Protein AF-0000000072981951 (afdb_homodimer)

Structure (mmCIF, N/CA/C/O backbone):
data_AF-0000000072981951-model_v1
#
loop_
_entity.id
_entity.type
_entity.pdbx_description
1 polymer 'DNA N-6-adenine-methyltransferase of bacteriophage'
#
loop_
_atom_site.group_PDB
_atom_site.id
_atom_site.type_symbol
_atom_site.label_atom_id
_atom_site.label_alt_id
_atom_site.label_comp_id
_atom_site.label_asym_id
_atom_site.label_entity_id
_atom_site.label_seq_id
_atom_site.pdbx_PDB_ins_code
_atom_site.Cartn_x
_atom_site.Cartn_y
_atom_site.Cartn_z
_atom_site.occupancy
_atom_site.B_iso_or_equiv
_atom_site.auth_seq_id
_atom_site.auth_comp_id
_atom_site.auth_asym_id
_atom_site.auth_atom_id
_atom_site.pdbx_PDB_model_num
ATOM 1 N N . MET A 1 1 ? -40.375 -5.281 -0.459 1 23.78 1 MET A N 1
ATOM 2 C CA . MET A 1 1 ? -39.375 -5.594 -1.494 1 23.78 1 MET A CA 1
ATOM 3 C C . MET A 1 1 ? -37.969 -5.613 -0.917 1 23.78 1 MET A C 1
ATOM 5 O O . MET A 1 1 ? -37.5 -4.609 -0.378 1 23.78 1 MET A O 1
ATOM 9 N N . ASN A 1 2 ? -37.469 -6.75 -0.228 1 27.92 2 ASN A N 1
ATOM 10 C CA . ASN A 1 2 ? -36.312 -7.102 0.589 1 27.92 2 ASN A CA 1
ATOM 11 C C . ASN A 1 2 ? -35 -6.953 -0.192 1 27.92 2 ASN A C 1
ATOM 13 O O . ASN A 1 2 ? -34.688 -7.789 -1.04 1 27.92 2 ASN A O 1
ATOM 17 N N . THR A 1 3 ? -34.719 -5.742 -0.781 1 28.02 3 THR A N 1
ATOM 18 C CA . THR A 1 3 ? -33.562 -5.438 -1.589 1 28.02 3 THR A CA 1
ATOM 19 C C . THR A 1 3 ? -32.281 -5.77 -0.829 1 28.02 3 THR A C 1
ATOM 21 O O . THR A 1 3 ? -31.719 -4.918 -0.126 1 28.02 3 THR A O 1
ATOM 24 N N . ALA A 1 4 ? -32.281 -6.812 -0.048 1 29.25 4 ALA A N 1
ATOM 25 C CA . ALA A 1 4 ? -31 -7.328 0.384 1 29.25 4 ALA A CA 1
ATOM 26 C C . ALA A 1 4 ? -30 -7.355 -0.774 1 29.25 4 ALA A C 1
ATOM 28 O O . ALA A 1 4 ? -30.141 -8.156 -1.7 1 29.25 4 ALA A O 1
ATOM 29 N N . VAL A 1 5 ? -29.562 -6.277 -1.278 1 34.84 5 VAL A N 1
ATOM 30 C CA . VAL A 1 5 ? -28.391 -6.242 -2.154 1 34.84 5 VAL A CA 1
ATOM 31 C C . VAL A 1 5 ? -27.375 -7.285 -1.699 1 34.84 5 VAL A C 1
ATOM 33 O O . VAL A 1 5 ? -26.828 -7.188 -0.6 1 34.84 5 VAL A O 1
ATOM 36 N N . MET A 1 6 ? -27.641 -8.57 -1.828 1 33.69 6 MET A N 1
ATOM 37 C CA . MET A 1 6 ? -26.688 -9.664 -1.699 1 33.69 6 MET A CA 1
ATOM 38 C C . MET A 1 6 ? -25.297 -9.25 -2.172 1 33.69 6 MET A C 1
ATOM 40 O O . MET A 1 6 ? -25.141 -8.773 -3.297 1 33.69 6 MET A O 1
ATOM 44 N N . PHE A 1 7 ? -24.547 -8.547 -1.434 1 40.91 7 PHE A N 1
ATOM 45 C CA . PHE A 1 7 ? -23.109 -8.508 -1.731 1 40.91 7 PHE A CA 1
ATOM 46 C C . PHE A 1 7 ? -22.672 -9.805 -2.4 1 40.91 7 PHE A C 1
ATOM 48 O O . PHE A 1 7 ? -22.656 -10.867 -1.773 1 40.91 7 PHE A O 1
ATOM 55 N N . SER A 1 8 ? -23.25 -10.188 -3.449 1 37.5 8 SER A N 1
ATOM 56 C CA . SER A 1 8 ? -22.844 -11.375 -4.203 1 37.5 8 SER A CA 1
ATOM 57 C C . SER A 1 8 ? -21.359 -11.664 -4.023 1 37.5 8 SER A C 1
ATOM 59 O O . SER A 1 8 ? -20.531 -10.742 -4.059 1 37.5 8 SER A O 1
ATOM 61 N N . SER A 1 9 ? -20.969 -12.461 -3.055 1 45.41 9 SER A N 1
ATOM 62 C CA . SER A 1 9 ? -19.625 -13.016 -2.842 1 45.41 9 SER A CA 1
ATOM 63 C C . SER A 1 9 ? -18.875 -13.172 -4.16 1 45.41 9 SER A C 1
ATOM 65 O O . SER A 1 9 ? -19.156 -14.086 -4.934 1 45.41 9 SER A O 1
ATOM 67 N N . GLY A 1 10 ? -18.797 -12.141 -4.914 1 51.34 10 GLY A N 1
ATOM 68 C CA . GLY A 1 10 ? -18.062 -12.18 -6.176 1 51.34 10 GLY A CA 1
ATOM 69 C C . GLY A 1 10 ? -16.859 -13.102 -6.145 1 51.34 10 GLY A C 1
ATOM 70 O O . GLY A 1 10 ? -16.469 -13.586 -5.078 1 51.34 10 GLY A O 1
ATOM 71 N N . THR A 1 11 ? -16.594 -13.648 -7.391 1 61.28 11 THR A N 1
ATOM 72 C CA . THR A 1 11 ? -15.523 -14.625 -7.605 1 61.28 11 THR A CA 1
ATOM 73 C C . THR A 1 11 ? -14.211 -14.125 -7.02 1 61.28 11 THR A C 1
ATOM 75 O O . THR A 1 11 ? -13.953 -12.922 -6.977 1 61.28 11 THR A O 1
ATOM 78 N N . ASP A 1 12 ? -13.609 -15.008 -6.098 1 76.31 12 ASP A N 1
ATOM 79 C CA . ASP A 1 12 ? -12.242 -14.773 -5.648 1 76.31 12 ASP A CA 1
ATOM 80 C C . ASP A 1 12 ? -11.25 -14.93 -6.797 1 76.31 12 ASP A C 1
ATOM 82 O O . ASP A 1 12 ? -10.039 -14.797 -6.602 1 76.31 12 ASP A O 1
ATOM 86 N N . LEU A 1 13 ? -11.906 -15.18 -7.934 1 80.56 13 LEU A N 1
ATOM 87 C CA . LEU A 1 13 ? -11.039 -15.375 -9.086 1 80.56 13 LEU A CA 1
ATOM 88 C C . LEU A 1 13 ? -11.047 -14.141 -9.984 1 80.56 13 LEU A C 1
ATOM 90 O O . LEU A 1 13 ? -12.109 -13.68 -10.406 1 80.56 13 LEU A O 1
ATOM 94 N N . TRP A 1 14 ? -9.891 -13.594 -10.125 1 87.06 14 TRP A N 1
ATOM 95 C CA . TRP A 1 14 ? -9.664 -12.422 -10.969 1 87.06 14 TRP A CA 1
ATOM 96 C C . TRP A 1 14 ? -8.68 -12.734 -12.086 1 87.06 14 TRP A C 1
ATOM 98 O O . TRP A 1 14 ? -7.492 -12.969 -11.828 1 87.06 14 TRP A O 1
ATOM 108 N N . ALA A 1 15 ? -9.188 -12.805 -13.336 1 89.62 15 ALA A N 1
ATOM 109 C CA . ALA A 1 15 ? -8.305 -13.117 -14.453 1 89.62 15 ALA A CA 1
ATOM 110 C C . ALA A 1 15 ? -7.395 -11.938 -14.781 1 89.62 15 ALA A C 1
ATOM 112 O O . ALA A 1 15 ? -7.871 -10.812 -14.953 1 89.62 15 ALA A O 1
ATOM 113 N N . THR A 1 16 ? -6.133 -12.227 -14.891 1 92.81 16 THR A N 1
ATOM 114 C CA . THR A 1 16 ? -5.168 -11.18 -15.211 1 92.81 16 THR A CA 1
ATOM 115 C C . THR A 1 16 ? -5.43 -10.609 -16.609 1 92.81 16 THR A C 1
ATOM 117 O O . THR A 1 16 ? -5.594 -11.367 -17.562 1 92.81 16 THR A O 1
ATOM 120 N N . PRO A 1 17 ? -5.473 -9.281 -16.688 1 92.81 17 PRO A N 1
ATOM 121 C CA . PRO A 1 17 ? -5.508 -8.75 -18.047 1 92.81 17 PRO A CA 1
ATOM 122 C C . PRO A 1 17 ? -4.316 -9.203 -18.891 1 92.81 17 PRO A C 1
ATOM 124 O O . PRO A 1 17 ? -3.178 -9.188 -18.406 1 92.81 17 PRO A O 1
ATOM 127 N N . GLN A 1 18 ? -4.613 -9.523 -20.172 1 93.12 18 GLN A N 1
ATOM 128 C CA . GLN A 1 18 ? -3.578 -10.125 -21.016 1 93.12 18 GLN A CA 1
ATOM 129 C C . GLN A 1 18 ? -2.426 -9.148 -21.25 1 93.12 18 GLN A C 1
ATOM 131 O O . GLN A 1 18 ? -1.259 -9.539 -21.219 1 93.12 18 GLN A O 1
ATOM 136 N N . ASP A 1 19 ? -2.748 -7.941 -21.547 1 94.62 19 ASP A N 1
ATOM 137 C CA . ASP A 1 19 ? -1.705 -6.949 -21.781 1 94.62 19 ASP A CA 1
ATOM 138 C C . ASP A 1 19 ? -0.817 -6.77 -20.562 1 94.62 19 ASP A C 1
ATOM 140 O O . ASP A 1 19 ? 0.396 -6.59 -20.688 1 94.62 19 ASP 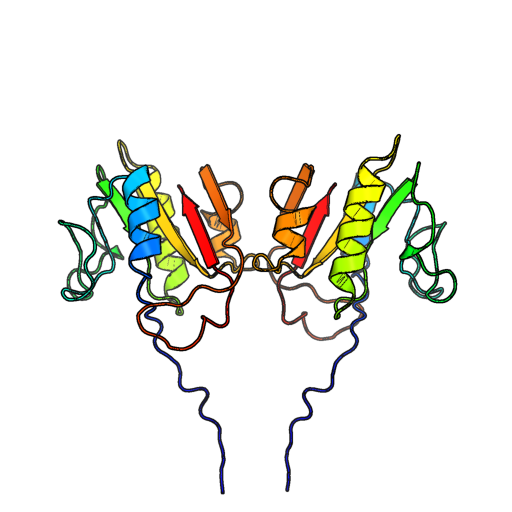A O 1
ATOM 144 N N . PHE A 1 20 ? -1.388 -6.809 -19.406 1 96.31 20 PHE A N 1
ATOM 145 C CA . PHE A 1 20 ? -0.645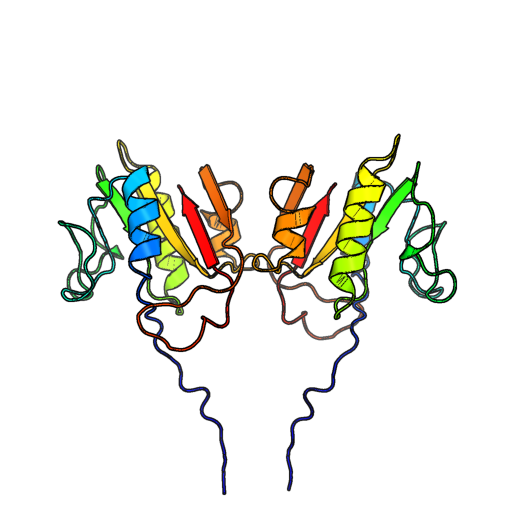 -6.684 -18.156 1 96.31 20 PHE A CA 1
ATOM 146 C C . PHE A 1 20 ? 0.298 -7.867 -17.969 1 96.31 20 PHE A C 1
ATOM 148 O O . PHE A 1 20 ? 1.475 -7.684 -17.656 1 96.31 20 PHE A O 1
ATOM 155 N N . PHE A 1 21 ? -0.204 -9.016 -18.234 1 96.56 21 PHE A N 1
ATOM 156 C CA . PHE A 1 21 ? 0.618 -10.219 -18.156 1 96.56 21 PHE A CA 1
ATOM 157 C C . PHE A 1 21 ? 1.77 -10.148 -19.156 1 96.56 21 PHE A C 1
ATOM 159 O O . PHE A 1 21 ? 2.912 -10.461 -18.812 1 96.56 21 PHE A O 1
ATOM 166 N N . ASP A 1 22 ? 1.437 -9.727 -20.328 1 97.19 22 ASP A N 1
ATOM 167 C CA . ASP A 1 22 ? 2.434 -9.695 -21.406 1 97.19 22 ASP A CA 1
ATOM 168 C C . ASP A 1 22 ? 3.607 -8.797 -21.016 1 97.19 22 ASP A C 1
ATOM 170 O O . ASP A 1 22 ? 4.766 -9.125 -21.281 1 97.19 22 ASP A O 1
ATOM 174 N N . LYS A 1 23 ? 3.326 -7.738 -20.438 1 97.94 23 LYS A N 1
ATOM 175 C CA . LYS A 1 23 ? 4.371 -6.809 -20.016 1 97.94 23 LYS A CA 1
ATOM 176 C C . LYS A 1 23 ? 5.277 -7.445 -18.969 1 97.94 23 LYS A C 1
ATOM 178 O O . LYS A 1 23 ? 6.504 -7.352 -19.062 1 97.94 23 LYS A O 1
ATOM 183 N N . LEU A 1 24 ? 4.707 -8.094 -17.984 1 98.38 24 LEU A N 1
ATOM 184 C CA . LEU A 1 24 ? 5.5 -8.766 -16.969 1 98.38 24 LEU A CA 1
ATOM 185 C C . LEU A 1 24 ? 6.266 -9.945 -17.562 1 98.38 24 LEU A C 1
ATOM 187 O O . LEU A 1 24 ? 7.426 -10.172 -17.203 1 98.38 24 LEU A O 1
ATOM 191 N N . ASN A 1 25 ? 5.621 -10.609 -18.453 1 98.44 25 ASN A N 1
ATOM 192 C CA . ASN A 1 25 ? 6.246 -11.789 -19.047 1 98.44 25 ASN A CA 1
ATOM 193 C C . ASN A 1 25 ? 7.453 -11.398 -19.906 1 98.44 25 ASN A C 1
ATOM 195 O O . ASN A 1 25 ? 8.414 -12.164 -20 1 98.44 25 ASN A O 1
ATOM 199 N N . LYS A 1 26 ? 7.312 -10.328 -20.547 1 98.5 26 LYS A N 1
ATOM 200 C CA . LYS A 1 26 ? 8.453 -9.828 -21.312 1 98.5 26 LYS A CA 1
ATOM 201 C C . LYS A 1 26 ? 9.672 -9.625 -20.406 1 98.5 26 LYS A C 1
ATOM 203 O O . LYS A 1 26 ? 10.805 -9.867 -20.828 1 98.5 26 LYS A O 1
ATOM 208 N N . GLU A 1 27 ? 9.469 -9.273 -19.203 1 98.56 27 GLU A N 1
ATOM 209 C CA . GLU A 1 27 ? 10.539 -8.977 -18.266 1 98.56 27 GLU A CA 1
ATOM 210 C C . GLU A 1 27 ? 11.039 -10.25 -17.578 1 98.56 27 GLU A C 1
ATOM 212 O O . GLU A 1 27 ? 12.242 -10.43 -17.375 1 98.56 27 GLU A O 1
ATOM 217 N N . PHE A 1 28 ? 10.18 -11.141 -17.266 1 98.5 28 PHE A N 1
ATOM 218 C CA . PHE A 1 28 ? 10.555 -12.227 -16.359 1 98.5 28 PHE A CA 1
ATOM 219 C C . PHE A 1 28 ? 10.578 -13.555 -17.109 1 98.5 28 PHE A C 1
ATOM 221 O O . PHE A 1 28 ? 11.188 -14.523 -16.625 1 98.5 28 PHE A O 1
ATOM 228 N N . ASP A 1 29 ? 9.859 -13.625 -18.219 1 98.31 29 ASP A N 1
ATOM 229 C CA . ASP A 1 29 ? 9.812 -14.844 -19.016 1 98.31 29 ASP A CA 1
ATOM 230 C C . ASP A 1 29 ? 9.305 -16.031 -18.203 1 98.31 29 ASP A C 1
ATOM 232 O O . ASP A 1 29 ? 9.977 -17.047 -18.109 1 98.31 29 ASP A O 1
ATOM 236 N N . PHE A 1 30 ? 8.078 -15.992 -17.797 1 98.5 30 PHE A N 1
ATOM 237 C CA . PHE A 1 30 ? 7.465 -16.938 -16.891 1 98.5 30 PHE A CA 1
ATOM 238 C C . PHE A 1 30 ? 7.309 -18.312 -17.547 1 98.5 30 PHE A C 1
ATOM 240 O O . PHE A 1 30 ? 6.984 -18.391 -18.734 1 98.5 30 PHE A O 1
ATOM 247 N N . ASP A 1 31 ? 7.457 -19.375 -16.734 1 98.06 31 ASP A N 1
ATOM 248 C CA . ASP A 1 31 ? 7.277 -20.703 -17.281 1 98.06 31 ASP A CA 1
ATOM 249 C C . ASP A 1 31 ? 6.43 -21.578 -16.359 1 98.06 31 ASP A C 1
ATOM 251 O O . ASP A 1 31 ? 6.176 -22.75 -16.672 1 98.06 31 ASP A O 1
ATOM 255 N N . LEU A 1 32 ? 5.906 -21 -15.289 1 98.06 32 LEU A N 1
ATOM 256 C CA . LEU A 1 32 ? 4.988 -21.719 -14.414 1 98.06 32 LEU A CA 1
ATOM 257 C C . LEU A 1 32 ? 3.891 -20.797 -13.898 1 98.06 32 LEU A C 1
ATOM 259 O O . LEU A 1 32 ? 4.176 -19.688 -13.422 1 98.06 32 LEU A O 1
ATOM 263 N N . ASP A 1 33 ? 2.688 -21.188 -14.023 1 97.12 33 ASP A N 1
ATOM 264 C CA . ASP A 1 33 ? 1.507 -20.625 -13.375 1 97.12 33 ASP A CA 1
ATOM 265 C C . ASP A 1 33 ? 0.896 -21.625 -12.391 1 97.12 33 ASP A C 1
ATOM 267 O O . ASP A 1 33 ? 0.214 -22.562 -12.797 1 97.12 33 ASP A O 1
ATOM 271 N N . PRO A 1 34 ? 1.051 -21.422 -11.109 1 96.88 34 PRO A N 1
ATOM 272 C CA . PRO A 1 34 ? 0.674 -22.453 -10.141 1 96.88 34 PRO A CA 1
ATOM 273 C C . PRO A 1 34 ? -0.804 -22.391 -9.766 1 96.88 34 PRO A C 1
ATOM 275 O O . PRO A 1 34 ? -1.268 -23.203 -8.953 1 96.88 34 PRO A O 1
ATOM 278 N N . CYS A 1 35 ? -1.545 -21.484 -10.242 1 92.56 35 CYS A N 1
ATOM 279 C CA . CYS A 1 35 ? -2.947 -21.328 -9.867 1 92.56 35 CYS A CA 1
ATOM 280 C C . CYS A 1 35 ? -3.805 -21 -11.086 1 92.56 35 CYS A C 1
ATOM 282 O O . CYS A 1 35 ? -4.625 -20.094 -11.047 1 92.56 35 CYS A O 1
ATOM 284 N N . ALA A 1 36 ? -3.713 -21.75 -12.094 1 87.44 36 ALA A N 1
ATOM 285 C CA . ALA A 1 36 ? -4.414 -21.484 -13.352 1 87.44 36 ALA A CA 1
ATOM 286 C C . ALA A 1 36 ? -5.543 -22.484 -13.57 1 87.44 36 ALA A C 1
ATOM 288 O O . ALA A 1 36 ? -5.652 -23.484 -12.844 1 87.44 36 ALA A O 1
ATOM 289 N N . THR A 1 37 ? -6.398 -22.047 -14.328 1 81.88 37 THR A N 1
ATOM 290 C CA . THR A 1 37 ? -7.285 -23.016 -14.977 1 81.88 37 THR A CA 1
ATOM 291 C C . THR A 1 37 ? -6.773 -23.375 -16.359 1 81.88 37 THR A C 1
ATOM 293 O O . THR A 1 37 ? -5.898 -22.688 -16.906 1 81.88 37 THR A O 1
ATOM 296 N N . HIS A 1 38 ? -7.336 -24.469 -16.891 1 78.62 38 HIS A N 1
ATOM 297 C CA . HIS A 1 38 ? -6.941 -24.844 -18.234 1 78.62 38 HIS A CA 1
ATOM 298 C C . HIS A 1 38 ? -7.234 -23.734 -19.234 1 78.62 38 HIS A C 1
ATOM 300 O O . HIS A 1 38 ? -6.488 -23.547 -20.203 1 78.62 38 HIS A O 1
ATOM 306 N N . LYS A 1 39 ? -8.234 -22.969 -18.984 1 78.88 39 LYS A N 1
ATOM 307 C CA . LYS A 1 39 ? -8.695 -21.938 -19.906 1 78.88 39 LYS A CA 1
ATOM 308 C C . LYS A 1 39 ? -7.895 -20.656 -19.75 1 78.88 39 LYS A C 1
ATOM 310 O O . LYS A 1 39 ? -7.715 -19.891 -20.703 1 78.88 39 LYS A O 1
ATOM 315 N N . ASN A 1 40 ? -7.285 -20.516 -18.594 1 78.12 40 ASN A N 1
ATOM 316 C CA . ASN A 1 40 ? -6.676 -19.219 -18.328 1 78.12 40 ASN A CA 1
ATOM 317 C C . ASN A 1 40 ? -5.172 -19.344 -18.078 1 78.12 40 ASN A C 1
ATOM 319 O O . ASN A 1 40 ? -4.539 -18.406 -17.594 1 78.12 40 ASN A O 1
ATOM 323 N N . ALA A 1 41 ? -4.637 -20.484 -18.5 1 81.12 41 ALA A N 1
ATOM 324 C CA . ALA A 1 41 ? -3.211 -20.688 -18.266 1 81.12 41 ALA A CA 1
ATOM 325 C C . ALA A 1 41 ? -2.373 -19.734 -19.109 1 81.12 41 ALA A C 1
ATOM 327 O O . ALA A 1 41 ? -2.607 -19.594 -20.312 1 81.12 41 ALA A O 1
ATOM 328 N N . LYS A 1 42 ? -1.433 -19.141 -18.484 1 83.75 42 LYS A N 1
ATOM 329 C CA . LYS A 1 42 ? -0.566 -18.156 -19.141 1 83.75 42 LYS A CA 1
ATOM 330 C C . LYS A 1 42 ? 0.792 -18.766 -19.469 1 83.75 42 LYS A C 1
ATOM 332 O O . LYS A 1 42 ? 1.511 -18.234 -20.328 1 83.75 42 LYS A O 1
ATOM 337 N N . CYS A 1 43 ? 1.108 -19.828 -18.812 1 90.88 43 CYS A N 1
ATOM 338 C CA . CYS A 1 43 ? 2.41 -20.469 -18.984 1 90.88 43 CYS A CA 1
ATOM 339 C C . CYS A 1 43 ? 2.262 -21.875 -19.562 1 90.88 43 CYS A C 1
ATOM 341 O O . CYS A 1 43 ? 1.188 -22.469 -19.469 1 90.88 43 CYS A O 1
ATOM 343 N N . SER A 1 44 ? 3.363 -22.281 -20.094 1 89.62 44 SER A N 1
ATOM 344 C CA . SER A 1 44 ? 3.363 -23.641 -20.641 1 89.62 44 SER A CA 1
ATOM 345 C C . SER A 1 44 ? 3.104 -24.672 -19.547 1 89.62 44 SER A C 1
ATOM 347 O O . SER A 1 44 ? 2.348 -25.625 -19.75 1 89.62 44 SER A O 1
ATOM 349 N N . LYS A 1 45 ? 3.746 -24.5 -18.422 1 94.5 45 LYS A N 1
ATOM 350 C CA . LYS A 1 45 ? 3.439 -25.312 -17.25 1 94.5 45 LYS A CA 1
ATOM 351 C C . LYS A 1 45 ? 2.471 -24.578 -16.328 1 94.5 45 LYS A C 1
ATOM 353 O O . LYS A 1 45 ? 2.607 -23.375 -16.094 1 94.5 45 LYS A O 1
ATOM 358 N N . TYR A 1 46 ? 1.477 -25.328 -15.875 1 94.62 46 TYR A N 1
ATOM 359 C CA . TYR A 1 46 ? 0.519 -24.734 -14.945 1 94.62 46 TYR A CA 1
ATOM 360 C C . TYR A 1 46 ? -0.123 -25.812 -14.07 1 94.62 46 TYR A C 1
ATOM 362 O O . TYR A 1 46 ? -0.117 -26.984 -14.422 1 94.62 46 TYR A O 1
ATOM 370 N N . PHE A 1 47 ? -0.589 -25.422 -12.898 1 94.69 47 PHE A N 1
ATOM 371 C CA . PHE A 1 47 ? -1.335 -26.312 -12 1 94.69 47 PHE A CA 1
ATOM 372 C C . PHE A 1 47 ? -2.793 -25.875 -11.906 1 94.69 47 PHE A C 1
ATOM 374 O O . PHE A 1 47 ? -3.082 -24.688 -11.703 1 94.69 47 PHE A O 1
ATOM 381 N N . THR A 1 48 ? -3.59 -26.812 -12.086 1 90.75 48 THR A N 1
ATOM 382 C CA . THR A 1 48 ? -5.02 -26.562 -11.938 1 90.75 48 THR A CA 1
ATOM 383 C C . THR A 1 48 ? -5.438 -26.703 -10.477 1 90.75 48 THR A C 1
ATOM 385 O O . THR A 1 48 ? -4.637 -27.094 -9.625 1 90.75 48 THR A O 1
ATOM 388 N N . LYS A 1 49 ? -6.707 -26.297 -10.25 1 89.12 49 LYS A N 1
ATOM 389 C CA . LYS A 1 49 ? -7.242 -26.422 -8.891 1 89.12 49 LYS A CA 1
ATOM 390 C C . LYS A 1 49 ? -7.105 -27.844 -8.375 1 89.12 49 LYS A C 1
ATOM 392 O O . LYS A 1 49 ? -6.816 -28.062 -7.195 1 89.12 49 LYS A O 1
ATOM 397 N N . GLU A 1 50 ? -7.266 -28.781 -9.211 1 90.94 50 GLU A N 1
ATOM 398 C CA . GLU A 1 50 ? -7.172 -30.188 -8.852 1 90.94 50 GLU A CA 1
ATOM 399 C C . GLU A 1 50 ? -5.742 -30.578 -8.484 1 90.94 50 GLU A C 1
ATOM 401 O O . GLU A 1 50 ? -5.523 -31.391 -7.582 1 90.94 50 GLU A O 1
ATOM 406 N N . ILE A 1 51 ? -4.762 -30.047 -9.234 1 92.81 51 ILE A N 1
ATOM 407 C CA . ILE A 1 51 ? -3.354 -30.328 -8.984 1 92.81 51 ILE A CA 1
ATOM 408 C C . ILE A 1 51 ? -2.902 -29.625 -7.707 1 92.81 51 ILE A C 1
ATOM 410 O O . ILE A 1 51 ? -2.021 -30.109 -6.996 1 92.81 51 ILE A O 1
ATOM 414 N N . ASP A 1 52 ? -3.592 -28.516 -7.316 1 95.56 52 ASP A N 1
ATOM 415 C CA . ASP A 1 52 ? -3.316 -27.75 -6.105 1 95.56 52 ASP A CA 1
ATOM 416 C C . ASP A 1 52 ? -1.888 -27.203 -6.113 1 95.56 52 ASP A C 1
ATOM 418 O O . ASP A 1 52 ? -0.98 -27.828 -5.559 1 95.56 52 ASP A O 1
ATOM 422 N N . GLY A 1 53 ? -1.72 -26.062 -6.598 1 96.94 53 GLY A N 1
ATOM 423 C CA . GLY A 1 53 ? -0.415 -25.438 -6.715 1 96.94 53 GLY A CA 1
ATOM 424 C C . GLY A 1 53 ? 0.276 -25.234 -5.379 1 96.94 53 GLY A C 1
ATOM 425 O O . GLY A 1 53 ? 1.505 -25.156 -5.312 1 96.94 53 GLY A O 1
ATOM 426 N N . LEU A 1 54 ? -0.486 -25.25 -4.277 1 97.88 54 LEU A N 1
ATOM 427 C CA . LEU A 1 54 ? 0.073 -25.078 -2.943 1 97.88 54 LEU A CA 1
ATOM 428 C C . LEU A 1 54 ? 0.82 -26.328 -2.498 1 97.88 54 LEU A C 1
ATOM 430 O O . LEU A 1 54 ? 1.673 -26.266 -1.609 1 97.88 54 LEU A O 1
ATOM 434 N N . LYS A 1 55 ? 0.549 -27.359 -3.145 1 97.81 55 LYS A N 1
ATOM 435 C CA . LYS A 1 55 ? 1.152 -28.625 -2.738 1 97.81 55 LYS A CA 1
ATOM 436 C C . LYS A 1 55 ? 2.281 -29.016 -3.686 1 97.81 55 LYS A C 1
ATOM 438 O O . LYS A 1 55 ? 2.949 -30.031 -3.469 1 97.81 55 LYS A O 1
ATOM 443 N N . GLN A 1 56 ? 2.516 -28.234 -4.73 1 98.25 56 GLN A N 1
ATOM 444 C CA . GLN A 1 56 ? 3.533 -28.578 -5.723 1 98.25 56 GLN A CA 1
ATOM 445 C C . GLN A 1 56 ? 4.836 -27.828 -5.445 1 98.25 56 GLN A C 1
ATOM 447 O O . GLN A 1 56 ? 4.848 -26.844 -4.723 1 98.25 56 GLN A O 1
ATOM 452 N N . ASP A 1 57 ? 5.93 -28.359 -5.93 1 98.44 57 ASP A N 1
ATOM 453 C CA . ASP A 1 57 ? 7.23 -27.703 -5.871 1 98.44 57 ASP A CA 1
ATOM 454 C C . ASP A 1 57 ? 7.391 -26.703 -7.004 1 98.44 57 ASP A C 1
ATOM 456 O O . ASP A 1 57 ? 7.09 -27 -8.164 1 98.44 57 ASP A O 1
ATOM 460 N N . TRP A 1 58 ? 7.816 -25.453 -6.684 1 98.44 58 TRP A N 1
ATOM 461 C CA . TRP A 1 58 ? 7.992 -24.406 -7.684 1 98.44 58 TRP A CA 1
ATOM 462 C C . TRP A 1 58 ? 9.469 -24.219 -8.023 1 98.44 58 TRP A C 1
ATOM 464 O O . TRP A 1 58 ? 9.82 -23.359 -8.828 1 98.44 58 TRP A O 1
ATOM 474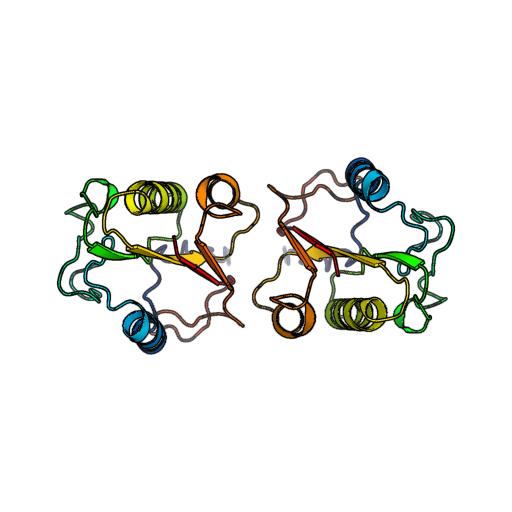 N N . GLN A 1 59 ? 10.398 -24.969 -7.449 1 98.56 59 GLN A N 1
ATOM 475 C CA . GLN A 1 59 ? 11.836 -24.797 -7.562 1 98.56 59 GLN A CA 1
ATOM 476 C C . GLN A 1 59 ? 12.281 -24.797 -9.023 1 98.56 59 GLN A C 1
ATOM 478 O O . GLN A 1 59 ? 11.859 -25.656 -9.797 1 98.56 59 GLN A O 1
ATOM 483 N N . GLY A 1 60 ? 13.117 -23.859 -9.289 1 98.31 60 GLY A N 1
ATOM 484 C CA . GLY A 1 60 ? 13.742 -23.828 -10.602 1 98.31 60 GLY A CA 1
ATOM 485 C C . GLY A 1 60 ? 12.906 -23.125 -11.648 1 98.31 60 GLY A C 1
ATOM 486 O O . GLY A 1 60 ? 13.336 -22.953 -12.789 1 98.31 60 GLY A O 1
ATOM 487 N N . TYR A 1 61 ? 11.719 -22.594 -11.297 1 98.5 61 TYR A N 1
ATOM 488 C CA . TYR A 1 61 ? 10.82 -21.984 -12.258 1 98.5 61 TYR A CA 1
ATOM 489 C C . TYR A 1 61 ? 10.781 -20.469 -12.086 1 98.5 61 TYR A C 1
ATOM 491 O O . TYR A 1 61 ? 11.203 -19.938 -11.055 1 98.5 61 TYR A O 1
ATOM 499 N N . LYS A 1 62 ? 10.398 -19.859 -13.109 1 98.75 62 LYS A N 1
ATOM 500 C CA . LYS A 1 62 ? 9.953 -18.469 -13.109 1 98.75 62 LYS A CA 1
ATOM 501 C C . LYS A 1 62 ? 8.438 -18.375 -13.039 1 98.75 62 LYS A C 1
ATOM 503 O O . LYS A 1 62 ? 7.75 -18.547 -14.047 1 98.75 62 LYS A O 1
ATOM 508 N N . VAL A 1 63 ? 7.988 -18.062 -11.883 1 98.69 63 VAL A N 1
ATOM 509 C CA . VAL A 1 63 ? 6.594 -18.297 -11.523 1 98.69 63 VAL A CA 1
ATOM 510 C C . VAL A 1 63 ? 5.812 -16.984 -11.609 1 98.69 63 VAL A C 1
ATOM 512 O O . VAL A 1 63 ? 6.258 -15.953 -11.102 1 98.69 63 VAL A O 1
ATOM 515 N N . PHE A 1 64 ? 4.734 -17.062 -12.305 1 98.5 64 PHE A N 1
ATOM 516 C CA . PHE A 1 64 ? 3.703 -16.031 -12.203 1 98.5 64 PHE A CA 1
ATOM 517 C C . PHE A 1 64 ? 2.504 -16.531 -11.414 1 98.5 64 PHE A C 1
ATOM 519 O O . PHE A 1 64 ? 1.873 -17.516 -11.805 1 98.5 64 PHE A O 1
ATOM 526 N N . CYS A 1 65 ? 2.166 -15.828 -10.336 1 97.62 65 CYS A N 1
ATOM 527 C CA . CYS A 1 65 ? 1.101 -16.281 -9.453 1 97.62 65 CYS A CA 1
ATOM 528 C C . CYS A 1 65 ? 0.067 -15.18 -9.234 1 97.62 65 CYS A C 1
ATOM 530 O O . CYS A 1 65 ? 0.351 -14.172 -8.578 1 97.62 65 CYS A O 1
ATOM 532 N N . ASN A 1 66 ? -1.092 -15.312 -9.82 1 96.56 66 ASN A N 1
ATOM 533 C CA . ASN A 1 66 ? -2.305 -14.562 -9.523 1 96.56 66 ASN A CA 1
ATOM 534 C C . ASN A 1 66 ? -3.354 -15.438 -8.836 1 96.56 66 ASN A C 1
ATOM 536 O O . ASN A 1 66 ? -4.27 -15.938 -9.492 1 96.56 66 ASN A O 1
ATOM 540 N N . PRO A 1 67 ? -3.264 -15.539 -7.488 1 96.5 67 PRO A N 1
ATOM 541 C CA . PRO A 1 67 ? -4.09 -16.5 -6.762 1 96.5 67 PRO A CA 1
ATOM 542 C C . PRO A 1 67 ? -5.512 -16 -6.523 1 96.5 67 PRO A C 1
ATOM 544 O O . PRO A 1 67 ? -5.84 -14.867 -6.875 1 96.5 67 PRO A O 1
ATOM 547 N N . PRO A 1 68 ? -6.332 -16.984 -6.066 1 93.5 68 PRO A N 1
ATOM 548 C CA . PRO A 1 68 ? -7.625 -16.484 -5.586 1 93.5 68 PRO A CA 1
ATOM 549 C C . PRO A 1 68 ? -7.48 -15.484 -4.441 1 93.5 68 PRO A C 1
ATOM 551 O O . PRO A 1 68 ? -6.672 -15.688 -3.533 1 93.5 68 PRO A O 1
ATOM 554 N N . TYR A 1 69 ? -8.266 -14.406 -4.469 1 94.75 69 TYR A N 1
ATOM 555 C CA . TYR A 1 69 ? -8.078 -13.289 -3.553 1 94.75 69 TYR A CA 1
ATOM 556 C C . TYR A 1 69 ? -8.914 -13.461 -2.295 1 94.75 69 TYR A C 1
ATOM 558 O O . TYR A 1 69 ? -9.039 -12.539 -1.488 1 94.75 69 TYR A O 1
ATOM 566 N N . GLY A 1 70 ? -9.453 -14.531 -2.037 1 93.06 70 GLY A N 1
ATOM 567 C CA . GLY A 1 70 ? -10.273 -14.789 -0.867 1 93.06 70 GLY A CA 1
ATOM 568 C C . GLY A 1 70 ? -9.461 -15.148 0.365 1 93.06 70 GLY A C 1
ATOM 569 O O . GLY A 1 70 ? -8.336 -14.672 0.53 1 93.06 70 GLY A O 1
ATOM 570 N N . ARG A 1 71 ? -9.945 -15.914 1.219 1 92.5 71 ARG A N 1
ATOM 571 C CA . ARG A 1 71 ? -9.375 -16.234 2.521 1 92.5 71 ARG A CA 1
ATOM 572 C C . ARG A 1 71 ? -8.039 -16.969 2.371 1 92.5 71 ARG A C 1
ATOM 574 O O . ARG A 1 71 ? -7.18 -16.875 3.248 1 92.5 71 ARG A O 1
ATOM 581 N N . SER A 1 72 ? -7.863 -17.562 1.276 1 94.44 72 SER A N 1
ATOM 582 C CA . SER A 1 72 ? -6.676 -18.391 1.106 1 94.44 72 SER A CA 1
ATOM 583 C C . SER A 1 72 ? -5.5 -17.578 0.583 1 94.44 72 SER A C 1
ATOM 585 O O . SER A 1 72 ? -4.402 -18.094 0.398 1 94.44 72 SER A O 1
ATOM 587 N N . ILE A 1 73 ? -5.645 -16.359 0.378 1 97.44 73 ILE A N 1
ATOM 588 C CA . ILE A 1 73 ? -4.586 -15.562 -0.222 1 97.44 73 ILE A CA 1
ATOM 589 C C . ILE A 1 73 ? -3.344 -15.609 0.665 1 97.44 73 ILE A C 1
ATOM 591 O O . ILE A 1 73 ? -2.217 -15.633 0.164 1 97.44 73 ILE A O 1
ATOM 595 N N . LYS A 1 74 ? -3.516 -15.68 1.953 1 98.25 74 LYS A N 1
ATOM 596 C CA . LYS A 1 74 ? -2.387 -15.734 2.879 1 98.25 74 LYS A CA 1
ATOM 597 C C . LYS A 1 74 ? -1.541 -16.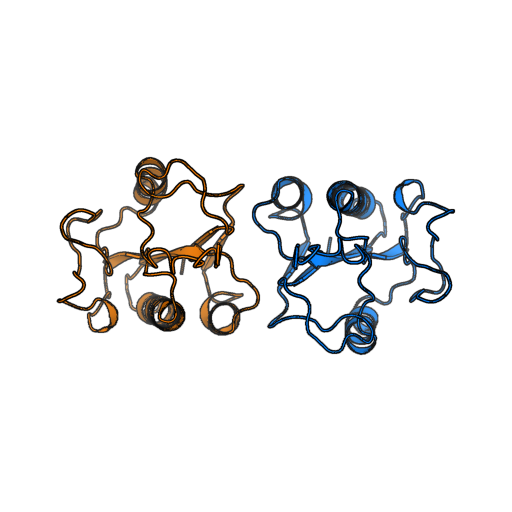984 2.641 1 98.25 74 LYS A C 1
ATOM 599 O O . LYS A 1 74 ? -0.313 -16.938 2.742 1 98.25 74 LYS A O 1
ATOM 604 N N . ASP A 1 75 ? -2.143 -18.031 2.344 1 98.5 75 ASP A N 1
ATOM 605 C CA . ASP A 1 75 ? -1.429 -19.266 2.076 1 98.5 75 ASP A CA 1
ATOM 606 C C . ASP A 1 75 ? -0.603 -19.172 0.796 1 98.5 75 ASP A C 1
ATOM 608 O O . ASP A 1 75 ? 0.524 -19.656 0.736 1 98.5 75 ASP A O 1
ATOM 612 N N . TRP A 1 76 ? -1.132 -18.531 -0.151 1 98.38 76 TRP A N 1
ATOM 613 C CA . TRP A 1 76 ? -0.44 -18.359 -1.423 1 98.38 76 TRP A CA 1
ATOM 614 C C . TRP A 1 76 ? 0.758 -17.422 -1.263 1 98.38 76 TRP A C 1
ATOM 616 O O . TRP A 1 76 ? 1.825 -17.672 -1.83 1 98.38 76 TRP A O 1
ATOM 626 N N . VAL A 1 77 ? 0.619 -16.406 -0.496 1 98.88 77 VAL A N 1
ATOM 627 C CA . VAL A 1 77 ? 1.709 -15.469 -0.272 1 98.88 77 VAL A CA 1
ATOM 628 C C . VAL A 1 77 ? 2.838 -16.156 0.494 1 98.88 77 VAL A C 1
ATOM 630 O O . VAL A 1 77 ? 4.012 -16.016 0.142 1 98.88 77 VAL A O 1
ATOM 633 N N . GLU A 1 78 ? 2.443 -16.875 1.504 1 98.88 78 GLU A N 1
ATOM 634 C CA . GLU A 1 78 ? 3.447 -17.641 2.248 1 98.88 78 GLU A CA 1
ATOM 635 C C . GLU A 1 78 ? 4.18 -18.625 1.341 1 98.88 78 GLU A C 1
ATOM 637 O O . GLU A 1 78 ? 5.406 -18.719 1.38 1 98.88 78 GLU A O 1
ATOM 642 N N . LYS A 1 79 ? 3.416 -19.328 0.552 1 98.81 79 LYS A N 1
ATOM 643 C CA . LYS A 1 79 ? 4 -20.266 -0.39 1 98.81 79 LYS A CA 1
ATOM 644 C C . LYS A 1 79 ? 4.965 -19.578 -1.348 1 98.81 79 LYS A C 1
ATOM 646 O O . LYS A 1 79 ? 6.078 -20.047 -1.573 1 98.81 79 LYS A O 1
ATOM 651 N N . ALA A 1 80 ? 4.543 -18.531 -1.906 1 98.88 80 ALA A N 1
ATOM 652 C CA . ALA A 1 80 ? 5.371 -17.766 -2.836 1 98.88 80 ALA A CA 1
ATOM 653 C C . ALA A 1 80 ? 6.684 -17.344 -2.182 1 98.88 80 ALA A C 1
ATOM 655 O O . ALA A 1 80 ? 7.758 -17.5 -2.768 1 98.88 80 ALA A O 1
ATOM 656 N N . TYR A 1 81 ? 6.605 -16.859 -0.98 1 98.94 81 TYR A N 1
ATOM 657 C CA . TYR A 1 81 ? 7.785 -16.438 -0.228 1 98.94 81 TYR A CA 1
ATOM 658 C C . TYR A 1 81 ? 8.742 -17.609 -0.033 1 98.94 81 TYR A C 1
ATOM 660 O O . TYR A 1 81 ? 9.93 -17.5 -0.348 1 98.94 81 TYR A O 1
ATOM 668 N N . LYS A 1 82 ? 8.195 -18.672 0.407 1 98.81 82 LYS A N 1
ATOM 669 C CA . LYS A 1 82 ? 9.031 -19.828 0.708 1 98.81 82 LYS A CA 1
ATOM 670 C C . LYS A 1 82 ? 9.656 -20.406 -0.561 1 98.81 82 LYS A C 1
ATOM 672 O O . LYS A 1 82 ? 10.844 -20.734 -0.582 1 98.81 82 LYS A O 1
ATOM 677 N N . GLU A 1 83 ? 8.891 -20.5 -1.599 1 98.88 83 GLU A N 1
ATOM 678 C CA . GLU A 1 83 ? 9.391 -21.047 -2.857 1 98.88 83 GLU A CA 1
ATOM 679 C C . GLU A 1 83 ? 10.461 -20.141 -3.463 1 98.88 83 GLU A C 1
ATOM 681 O O . GLU A 1 83 ? 11.406 -20.625 -4.09 1 98.88 83 GLU A O 1
ATOM 686 N N . SER A 1 84 ? 10.305 -18.859 -3.264 1 98.75 84 SER A N 1
ATOM 687 C CA . SER A 1 84 ? 11.234 -17.906 -3.855 1 98.75 84 SER A CA 1
ATOM 688 C C . SER A 1 84 ? 12.625 -18.031 -3.258 1 98.75 84 SER A C 1
ATOM 690 O O . SER A 1 84 ? 13.602 -17.547 -3.834 1 98.75 84 SER A O 1
ATOM 692 N N . LYS A 1 85 ? 12.766 -18.703 -2.111 1 98.56 85 LYS A N 1
ATOM 693 C CA . LYS A 1 85 ? 14.055 -18.875 -1.447 1 98.56 85 LYS A CA 1
ATOM 694 C C . LYS A 1 85 ? 14.82 -20.062 -2.035 1 98.56 85 LYS A C 1
ATOM 696 O O . LYS A 1 85 ? 16.016 -20.234 -1.769 1 98.56 85 LYS A O 1
ATOM 701 N N . LYS A 1 86 ? 14.156 -20.75 -2.82 1 98.56 86 LYS A N 1
ATOM 702 C CA . LYS A 1 86 ? 14.797 -21.922 -3.416 1 98.56 86 LYS A CA 1
ATOM 703 C C . LYS A 1 86 ? 15.688 -21.531 -4.59 1 98.56 86 LYS A C 1
ATOM 705 O O . LYS A 1 86 ? 15.484 -20.469 -5.203 1 98.56 86 LYS A O 1
ATOM 710 N N . GLU A 1 87 ? 16.641 -22.359 -4.871 1 98.06 87 GLU A N 1
ATOM 711 C CA . GLU A 1 87 ? 17.641 -22.094 -5.906 1 98.06 87 GLU A CA 1
ATOM 712 C C . GLU A 1 87 ? 16.969 -21.922 -7.273 1 98.06 87 GLU A C 1
ATOM 714 O O . GLU A 1 87 ? 16.078 -22.688 -7.633 1 98.06 87 GLU A O 1
ATOM 719 N N . ASN A 1 88 ? 17.469 -20.922 -7.977 1 98.12 88 ASN A N 1
ATOM 720 C CA . ASN A 1 88 ? 17.078 -20.672 -9.359 1 98.12 88 ASN A CA 1
ATOM 721 C C . ASN A 1 88 ? 15.57 -20.516 -9.492 1 98.12 88 ASN A C 1
ATOM 723 O O . ASN A 1 88 ? 14.969 -21 -10.453 1 98.12 88 ASN A O 1
ATOM 727 N N . THR A 1 89 ? 14.93 -19.953 -8.523 1 98.81 89 THR A N 1
ATOM 728 C CA . THR A 1 89 ? 13.477 -19.781 -8.5 1 98.81 89 THR A CA 1
ATOM 729 C C . THR A 1 89 ? 13.109 -18.297 -8.43 1 98.81 89 THR A C 1
ATOM 731 O O . THR A 1 89 ? 13.641 -17.562 -7.605 1 98.81 89 THR A O 1
ATOM 734 N N . THR A 1 90 ? 12.297 -17.859 -9.359 1 98.62 90 THR A N 1
ATOM 735 C CA . THR A 1 90 ? 11.719 -16.531 -9.344 1 98.62 90 THR A CA 1
ATOM 736 C C . THR A 1 90 ? 10.203 -16.594 -9.18 1 98.62 90 THR A C 1
ATOM 738 O O . THR A 1 90 ? 9.531 -17.359 -9.875 1 98.62 90 THR A O 1
ATOM 741 N N . VAL A 1 91 ? 9.727 -15.859 -8.227 1 98.94 91 VAL A N 1
ATOM 742 C CA . VAL A 1 91 ? 8.281 -15.828 -8.008 1 98.94 91 VAL A CA 1
ATOM 743 C C . VAL A 1 91 ? 7.777 -14.391 -8.062 1 98.94 91 VAL A C 1
ATOM 745 O O . VAL A 1 91 ? 8.273 -13.523 -7.332 1 98.94 91 VAL A O 1
ATOM 748 N N . VAL A 1 92 ? 6.816 -14.133 -8.945 1 98.88 92 VAL A N 1
ATOM 749 C CA . VAL A 1 92 ? 6.141 -12.844 -9.086 1 98.88 92 VAL A CA 1
ATOM 750 C C . VAL A 1 92 ? 4.641 -13.023 -8.867 1 98.88 92 VAL A C 1
ATOM 752 O O . VAL A 1 92 ? 4.016 -13.883 -9.484 1 98.88 92 VAL A O 1
ATOM 755 N N . MET A 1 93 ? 4.086 -12.219 -7.98 1 98.81 93 MET A N 1
ATOM 756 C CA . MET A 1 93 ? 2.662 -12.312 -7.68 1 98.81 93 MET A CA 1
ATOM 757 C C . MET A 1 93 ? 1.93 -11.047 -8.109 1 98.81 93 MET A C 1
ATOM 759 O O . MET A 1 93 ? 2.479 -9.953 -8.023 1 98.81 93 MET A O 1
ATOM 763 N N . LEU A 1 94 ? 0.716 -11.219 -8.57 1 98.25 94 LEU A N 1
ATOM 764 C CA . LEU A 1 94 ? -0.273 -10.148 -8.672 1 98.25 94 LEU A CA 1
ATOM 765 C C . LEU A 1 94 ? -1.374 -10.32 -7.633 1 98.25 94 LEU A C 1
ATOM 767 O O . LEU A 1 94 ? -2.111 -11.312 -7.664 1 98.25 94 LEU A O 1
ATOM 771 N N . ILE A 1 95 ? -1.479 -9.297 -6.723 1 98.44 95 ILE A N 1
ATOM 772 C CA . ILE A 1 95 ? -2.461 -9.422 -5.648 1 98.44 95 ILE A CA 1
ATOM 773 C C . ILE A 1 95 ? -2.982 -8.039 -5.266 1 98.44 95 ILE A C 1
ATOM 775 O O . ILE A 1 95 ? -2.406 -7.023 -5.652 1 98.44 95 ILE A O 1
ATOM 779 N N . PRO A 1 96 ? -4.125 -8.031 -4.535 1 98.38 96 PRO A N 1
ATOM 780 C CA . PRO A 1 96 ? -4.566 -6.75 -3.99 1 98.38 96 PRO A CA 1
ATOM 781 C C . PRO A 1 96 ? -3.535 -6.117 -3.059 1 98.38 96 PRO A C 1
ATOM 783 O O . PRO A 1 96 ? -2.865 -6.824 -2.301 1 98.38 96 PRO A O 1
ATOM 786 N N . ALA A 1 97 ? -3.41 -4.801 -3.146 1 98.69 97 ALA A N 1
ATOM 787 C CA . ALA A 1 97 ? -2.518 -4.078 -2.246 1 98.69 97 ALA A CA 1
ATOM 788 C C . ALA A 1 97 ? -3.172 -3.863 -0.883 1 98.69 97 ALA A C 1
ATOM 790 O O . ALA A 1 97 ? -3.625 -2.76 -0.571 1 98.69 97 ALA A O 1
ATOM 791 N N . ARG A 1 98 ? -3.16 -4.871 -0.049 1 98.38 98 ARG A N 1
ATOM 792 C CA . ARG A 1 98 ? -3.658 -4.824 1.321 1 98.38 98 ARG A CA 1
ATOM 793 C C . ARG A 1 98 ? -2.512 -4.711 2.318 1 98.38 98 ARG A C 1
ATOM 795 O O . ARG A 1 98 ? -2.08 -5.715 2.895 1 98.38 98 ARG A O 1
ATOM 802 N N . THR A 1 99 ? -2.133 -3.496 2.559 1 98.81 99 THR A N 1
ATOM 803 C CA . THR A 1 99 ? -0.867 -3.246 3.24 1 98.81 99 THR A CA 1
ATOM 804 C C . THR A 1 99 ? -1.035 -3.361 4.754 1 98.81 99 THR A C 1
ATOM 806 O O . THR A 1 99 ? -0.058 -3.275 5.5 1 98.81 99 THR A O 1
ATOM 809 N N . ASP A 1 100 ? -2.217 -3.633 5.188 1 98.62 100 ASP A N 1
ATOM 810 C CA . ASP A 1 100 ? -2.488 -3.744 6.617 1 98.62 100 ASP A CA 1
ATOM 811 C C . ASP A 1 100 ? -2.455 -5.203 7.07 1 98.62 100 ASP A C 1
ATOM 813 O O . ASP A 1 100 ? -2.412 -5.484 8.266 1 98.62 100 ASP A O 1
ATOM 817 N N . THR A 1 101 ? -2.41 -6.121 6.176 1 98.56 101 THR A N 1
ATOM 818 C CA . THR A 1 101 ? -2.648 -7.527 6.496 1 98.56 101 THR A CA 1
ATOM 819 C C . THR A 1 101 ? -1.403 -8.156 7.117 1 98.56 101 THR A C 1
ATOM 821 O O . THR A 1 101 ? -0.286 -7.684 6.895 1 98.56 101 THR A O 1
ATOM 824 N N . ARG A 1 102 ? -1.695 -9.203 7.871 1 98.25 102 ARG A N 1
ATOM 825 C CA . ARG A 1 102 ? -0.606 -9.953 8.492 1 98.25 102 ARG A CA 1
ATOM 826 C C . ARG A 1 102 ? 0.32 -10.547 7.434 1 98.25 102 ARG A C 1
ATOM 828 O O . ARG A 1 102 ? 1.544 -10.492 7.57 1 98.25 102 ARG A O 1
ATOM 835 N N . TYR A 1 103 ? -0.17 -11.133 6.348 1 98.75 103 TYR A N 1
ATOM 836 C CA . TYR A 1 103 ? 0.675 -11.781 5.355 1 98.75 103 TYR A CA 1
ATOM 837 C C . TYR A 1 103 ? 1.54 -10.766 4.621 1 98.75 103 TYR A C 1
ATOM 839 O O . TYR A 1 103 ? 2.65 -11.078 4.191 1 98.75 103 TYR A O 1
ATOM 847 N N . PHE A 1 104 ? 1.063 -9.539 4.426 1 98.88 104 PHE A N 1
ATOM 848 C CA . PHE A 1 104 ? 1.877 -8.484 3.836 1 98.88 104 PHE A CA 1
ATOM 849 C C . PHE A 1 104 ? 3.109 -8.203 4.688 1 98.88 104 PHE A C 1
ATOM 851 O O . PHE A 1 104 ? 4.23 -8.172 4.176 1 98.88 104 PHE A O 1
ATOM 858 N N . HIS A 1 105 ? 2.873 -8.086 5.965 1 98.88 105 HIS A N 1
ATOM 859 C CA . HIS A 1 105 ? 3.951 -7.711 6.871 1 98.88 105 HIS A CA 1
ATOM 860 C C . HIS A 1 105 ? 4.875 -8.891 7.148 1 98.88 105 HIS A C 1
ATOM 862 O O . HIS A 1 105 ? 6.07 -8.711 7.391 1 98.88 105 HIS A O 1
ATOM 868 N N . GLU A 1 106 ? 4.367 -10.039 7.035 1 98.69 106 GLU A N 1
ATOM 869 C CA . GLU A 1 106 ? 5.145 -11.227 7.383 1 98.69 106 GLU A CA 1
ATOM 870 C C . GLU A 1 106 ? 5.992 -11.688 6.199 1 98.69 106 GLU A C 1
ATOM 872 O O . GLU A 1 106 ? 7.125 -12.141 6.383 1 98.69 106 GLU A O 1
ATOM 877 N N . TYR A 1 107 ? 5.465 -11.484 4.949 1 98.88 107 TYR A N 1
ATOM 878 C CA . TYR A 1 107 ? 6.125 -12.195 3.855 1 98.88 107 TYR A CA 1
ATOM 879 C C . TYR A 1 107 ? 6.473 -11.234 2.723 1 98.88 107 TYR A C 1
ATOM 881 O O . TYR A 1 107 ? 7.254 -11.57 1.833 1 98.88 107 TYR A O 1
ATOM 889 N N . ILE A 1 108 ? 5.938 -10.047 2.734 1 98.88 108 ILE A N 1
ATOM 890 C CA . ILE A 1 108 ? 6.133 -9.164 1.588 1 98.88 108 ILE A CA 1
ATOM 891 C C . ILE A 1 108 ? 6.945 -7.941 2.01 1 98.88 108 ILE A C 1
ATOM 893 O O . ILE A 1 108 ? 8.016 -7.68 1.459 1 98.88 108 ILE A O 1
ATOM 897 N N . TYR A 1 109 ? 6.41 -7.215 2.955 1 98.69 109 TYR A N 1
ATOM 898 C CA . TYR A 1 109 ? 6.984 -5.949 3.4 1 98.69 109 TYR A CA 1
ATOM 899 C C . TYR A 1 109 ? 8.391 -6.152 3.945 1 98.69 109 TYR A C 1
ATOM 901 O O . TYR A 1 109 ? 8.594 -6.914 4.895 1 98.69 109 TYR A O 1
ATOM 909 N N . ASN A 1 110 ? 9.375 -5.551 3.314 1 97.44 110 ASN A N 1
ATOM 910 C CA . ASN A 1 110 ? 10.797 -5.652 3.641 1 97.44 110 ASN A CA 1
ATOM 911 C C . ASN A 1 110 ? 11.32 -7.074 3.443 1 97.44 110 ASN A C 1
ATOM 913 O O . ASN A 1 110 ? 12.367 -7.43 3.975 1 97.44 110 ASN A O 1
ATOM 917 N N . LYS A 1 111 ? 10.586 -7.945 2.77 1 98.19 111 LYS A N 1
ATOM 918 C CA . LYS A 1 111 ? 10.992 -9.312 2.471 1 98.19 111 LYS A CA 1
ATOM 919 C C . LYS A 1 111 ? 11.109 -9.539 0.966 1 98.19 111 LYS A C 1
ATOM 921 O O . LYS A 1 111 ? 12.023 -10.227 0.504 1 98.19 111 LYS A O 1
ATOM 926 N N . ALA A 1 112 ? 10.219 -8.953 0.256 1 98.62 112 ALA A N 1
ATOM 927 C CA . ALA A 1 112 ? 10.266 -9.047 -1.201 1 98.62 112 ALA A CA 1
ATOM 928 C C . ALA A 1 112 ? 11.398 -8.195 -1.772 1 98.62 112 ALA A C 1
ATOM 930 O O . ALA A 1 112 ? 11.805 -7.203 -1.165 1 98.62 112 ALA A O 1
ATOM 931 N N . LYS A 1 113 ? 11.906 -8.602 -2.881 1 98.31 113 LYS A N 1
ATOM 932 C CA . LYS A 1 113 ? 12.93 -7.82 -3.566 1 98.31 113 LYS A CA 1
ATOM 933 C C . LYS A 1 113 ? 12.367 -6.496 -4.066 1 98.31 113 LYS A C 1
ATOM 935 O O . LYS A 1 113 ? 13.062 -5.473 -4.047 1 98.31 113 LYS A O 1
ATOM 940 N N . GLU A 1 114 ? 11.109 -6.59 -4.547 1 98.44 114 GLU A N 1
ATOM 941 C CA . GLU A 1 114 ? 10.461 -5.398 -5.078 1 98.44 114 GLU A CA 1
ATOM 942 C C . GLU A 1 114 ? 8.945 -5.477 -4.918 1 98.44 114 GLU A C 1
ATOM 944 O O . GLU A 1 114 ? 8.352 -6.547 -5.078 1 98.44 114 GLU A O 1
ATOM 949 N N . ILE A 1 115 ? 8.391 -4.395 -4.559 1 98.81 115 ILE A N 1
ATOM 950 C CA . ILE A 1 115 ? 6.949 -4.207 -4.598 1 98.81 115 ILE A CA 1
ATOM 951 C C . ILE A 1 115 ? 6.598 -3.119 -5.609 1 98.81 115 ILE A C 1
ATOM 953 O O . ILE A 1 115 ? 7.113 -2.002 -5.531 1 98.81 115 ILE A O 1
ATOM 957 N N . ARG A 1 116 ? 5.738 -3.447 -6.562 1 98.75 116 ARG A N 1
ATOM 958 C CA . ARG A 1 116 ? 5.262 -2.494 -7.559 1 98.75 116 ARG A CA 1
ATOM 959 C C . ARG A 1 116 ? 3.779 -2.193 -7.367 1 98.75 116 ARG A C 1
ATOM 961 O O . ARG A 1 116 ? 2.928 -3.039 -7.652 1 98.75 116 ARG A O 1
ATOM 968 N N . PHE A 1 117 ? 3.551 -1.006 -6.957 1 98.81 117 PHE A N 1
ATOM 969 C CA . PHE A 1 117 ? 2.158 -0.599 -6.805 1 98.81 117 PHE A CA 1
ATOM 970 C C . PHE A 1 117 ? 1.58 -0.143 -8.141 1 98.81 117 PHE A C 1
ATOM 972 O O . PHE A 1 117 ? 2.191 0.662 -8.844 1 98.81 117 PHE A O 1
ATOM 979 N N . VAL A 1 118 ? 0.402 -0.649 -8.461 1 98.62 118 VAL A N 1
ATOM 980 C CA . VAL A 1 118 ? -0.231 -0.361 -9.742 1 98.62 118 VAL A CA 1
ATOM 981 C C . VAL A 1 118 ? -1.012 0.948 -9.648 1 98.62 118 VAL A C 1
ATOM 983 O O . VAL A 1 118 ? -1.819 1.134 -8.734 1 98.62 118 VAL A O 1
ATOM 986 N N . LYS A 1 119 ? -0.698 1.827 -10.633 1 98.31 119 LYS A N 1
ATOM 987 C CA . LYS A 1 119 ? -1.454 3.074 -10.711 1 98.31 119 LYS A CA 1
ATOM 988 C C . LYS A 1 119 ? -2.875 2.826 -11.211 1 98.31 119 LYS A C 1
ATOM 990 O O . LYS A 1 119 ? -3.07 2.209 -12.258 1 98.31 119 LYS A O 1
ATOM 995 N N . GLY A 1 120 ? -3.842 3.391 -10.43 1 97.69 120 GLY A N 1
ATOM 996 C CA . GLY A 1 120 ? -5.23 3.135 -10.781 1 97.69 120 GLY A CA 1
ATOM 997 C C . GLY A 1 120 ? -5.691 1.736 -10.414 1 97.69 120 GLY A C 1
ATOM 998 O O . GLY A 1 120 ? -5.012 1.032 -9.664 1 97.69 120 GLY A O 1
ATOM 999 N N . ARG A 1 121 ? -6.922 1.41 -10.875 1 96.69 121 ARG A N 1
ATOM 1000 C CA . ARG A 1 121 ? -7.527 0.101 -10.648 1 96.69 121 ARG A CA 1
ATOM 1001 C C . ARG A 1 121 ? -7.488 -0.745 -11.922 1 96.69 121 ARG A C 1
ATOM 1003 O O . ARG A 1 121 ? -7.758 -0.245 -13.016 1 96.69 121 ARG A O 1
ATOM 1010 N N . LEU A 1 122 ? -7.051 -2.016 -11.734 1 96.06 122 LEU A N 1
ATOM 1011 C CA . LEU A 1 122 ? -6.977 -2.926 -12.875 1 96.06 122 LEU A CA 1
ATOM 1012 C C . LEU A 1 122 ? -8.367 -3.365 -13.312 1 96.06 122 LEU A C 1
ATOM 1014 O O . LEU A 1 122 ? -9.273 -3.498 -12.484 1 96.06 122 LEU A O 1
ATOM 1018 N N . LYS A 1 123 ? -8.531 -3.549 -14.57 1 93.12 123 LYS A N 1
ATOM 1019 C CA . LYS A 1 123 ? -9.688 -4.227 -15.141 1 93.12 123 LYS A CA 1
ATOM 1020 C C . LYS A 1 123 ? -9.391 -5.699 -15.414 1 93.12 123 LYS A C 1
ATOM 1022 O O . LYS A 1 123 ? -8.789 -6.035 -16.438 1 93.12 123 LYS A O 1
ATOM 1027 N N . PHE A 1 124 ? -9.844 -6.516 -14.586 1 90.38 124 PHE A N 1
ATOM 1028 C CA . PHE A 1 124 ? -9.523 -7.934 -14.68 1 90.38 124 PHE A CA 1
ATOM 1029 C C . PHE A 1 124 ? -10.438 -8.633 -15.68 1 90.38 124 PHE A C 1
ATOM 1031 O O . PHE A 1 124 ? -11.625 -8.336 -15.75 1 90.38 124 PHE A O 1
ATOM 1038 N N . GLY A 1 125 ? -9.75 -9.531 -16.344 1 81.69 125 GLY A N 1
ATOM 1039 C CA . GLY A 1 125 ? -10.5 -10.305 -17.328 1 81.69 125 GLY A CA 1
ATOM 1040 C C . GLY A 1 125 ? -11.234 -9.438 -18.328 1 81.69 125 GLY A C 1
ATOM 1041 O O . GLY A 1 125 ? -10.664 -8.5 -18.875 1 81.69 125 GLY A O 1
ATOM 1042 N N . ASP A 1 126 ? -12.477 -9.82 -18.531 1 76.94 126 ASP A N 1
ATOM 1043 C CA . ASP A 1 126 ? -13.32 -9.094 -19.469 1 76.94 126 ASP A CA 1
ATOM 1044 C C . ASP A 1 126 ? -14.352 -8.242 -18.734 1 76.94 126 ASP A C 1
ATOM 1046 O O . ASP A 1 126 ? -15.422 -7.934 -19.266 1 76.94 126 ASP A O 1
ATOM 1050 N N . ALA A 1 127 ? -13.93 -7.938 -17.594 1 80.06 127 ALA A N 1
ATOM 1051 C CA . ALA A 1 127 ? -14.883 -7.172 -16.797 1 80.06 127 ALA A CA 1
ATOM 1052 C C . ALA A 1 127 ? -15.094 -5.777 -17.375 1 80.06 127 ALA A C 1
ATOM 1054 O O . ALA A 1 127 ? -14.18 -5.199 -17.969 1 80.06 127 ALA A O 1
ATOM 1055 N N . LYS A 1 128 ? -16.266 -5.293 -17.25 1 82.62 128 LYS A N 1
ATOM 1056 C CA . LYS A 1 128 ? -16.578 -3.947 -17.734 1 82.62 128 LYS A CA 1
ATOM 1057 C C . LYS A 1 128 ? -16.031 -2.889 -16.781 1 82.62 128 LYS A C 1
ATOM 1059 O O . LYS A 1 128 ? -15.57 -1.832 -17.219 1 82.62 128 LYS A O 1
ATOM 1064 N N . ASN A 1 129 ? -16.016 -3.291 -15.57 1 89.25 129 ASN A N 1
ATOM 1065 C CA . ASN A 1 129 ? -15.578 -2.328 -14.57 1 89.25 129 ASN A CA 1
ATOM 1066 C C . ASN A 1 129 ? -14.234 -2.723 -13.961 1 89.25 129 ASN A C 1
ATOM 1068 O O . ASN A 1 129 ? -13.859 -3.896 -13.984 1 89.25 129 ASN A O 1
ATOM 1072 N N . SER A 1 130 ? -13.578 -1.71 -13.477 1 93.12 130 SER A N 1
ATOM 1073 C CA . SER A 1 130 ? -12.328 -1.946 -12.75 1 93.12 130 SER A CA 1
ATOM 1074 C C . SER A 1 130 ? -12.594 -2.607 -11.406 1 93.12 130 SER A C 1
ATOM 1076 O O . SER A 1 130 ? -13.695 -2.508 -10.859 1 93.12 130 SER A O 1
ATOM 1078 N N . ALA A 1 131 ? -11.594 -3.324 -10.984 1 93.88 131 ALA A N 1
ATOM 1079 C CA . ALA A 1 131 ? -11.672 -3.939 -9.664 1 93.88 131 ALA A CA 1
ATOM 1080 C C . ALA A 1 131 ? -11.844 -2.883 -8.57 1 93.88 131 ALA A C 1
ATOM 1082 O O . ALA A 1 131 ? -11.328 -1.767 -8.703 1 93.88 131 ALA A O 1
ATOM 1083 N N . PRO A 1 132 ? -12.477 -3.178 -7.477 1 93.5 132 PRO A N 1
ATOM 1084 C CA . PRO A 1 132 ? -12.727 -2.201 -6.414 1 93.5 132 PRO A CA 1
ATOM 1085 C C . PRO A 1 132 ? -11.547 -2.074 -5.449 1 93.5 132 PRO A C 1
ATOM 1087 O O . PRO A 1 132 ? -11.68 -1.464 -4.383 1 93.5 132 PRO A O 1
ATOM 1090 N N . PHE A 1 133 ? -10.445 -2.637 -5.688 1 96.88 133 PHE A N 1
ATOM 1091 C CA . PHE A 1 133 ? -9.266 -2.605 -4.824 1 96.88 133 PHE A CA 1
ATOM 1092 C C . PHE A 1 133 ? -8.023 -2.246 -5.625 1 96.88 133 PHE A C 1
ATOM 1094 O O . PHE A 1 133 ? -7.949 -2.516 -6.824 1 96.88 133 PHE A O 1
ATOM 1101 N N . PRO A 1 134 ? -7.043 -1.591 -4.902 1 98.31 134 PRO A N 1
ATOM 1102 C CA . PRO A 1 134 ? -5.734 -1.41 -5.539 1 98.31 134 PRO A CA 1
ATOM 1103 C C . PRO A 1 134 ? -4.965 -2.721 -5.688 1 98.31 134 PRO A C 1
ATOM 1105 O O . PRO A 1 134 ? -5.234 -3.684 -4.965 1 98.31 134 PRO A O 1
ATOM 1108 N N . SER A 1 135 ? -4.043 -2.754 -6.668 1 98.62 13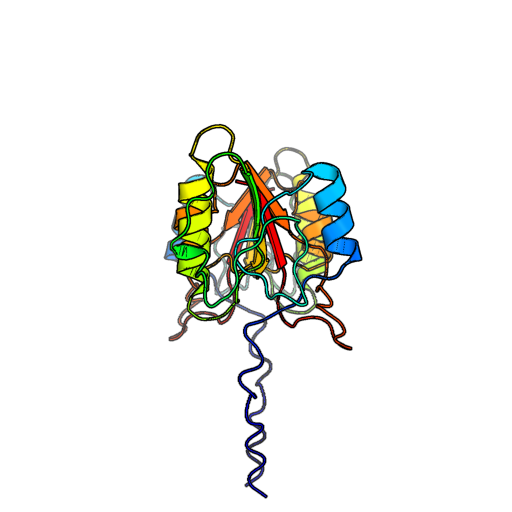5 SER A N 1
ATOM 1109 C CA . SER A 1 135 ? -3.252 -3.955 -6.918 1 98.62 135 SER A CA 1
ATOM 1110 C C . SER A 1 135 ? -1.76 -3.674 -6.781 1 98.62 135 SER A C 1
ATOM 1112 O O . SER A 1 135 ? -1.333 -2.518 -6.836 1 98.62 135 SER A O 1
ATOM 1114 N N . MET A 1 136 ? -1.078 -4.738 -6.508 1 98.88 136 MET A N 1
ATOM 1115 C CA . MET A 1 136 ? 0.38 -4.664 -6.5 1 98.88 136 MET A CA 1
ATOM 1116 C C . MET A 1 136 ? 0.989 -5.914 -7.129 1 98.88 136 MET A C 1
ATOM 1118 O O . MET A 1 136 ? 0.377 -6.984 -7.113 1 98.88 136 MET A O 1
ATOM 1122 N N . VAL A 1 137 ? 2.174 -5.719 -7.719 1 98.88 137 VAL A N 1
ATOM 1123 C CA . VAL A 1 137 ? 3.049 -6.805 -8.148 1 98.88 137 VAL A CA 1
ATOM 1124 C C . VAL A 1 137 ? 4.164 -7.008 -7.125 1 98.88 137 VAL A C 1
ATOM 1126 O O . VAL A 1 137 ? 4.867 -6.059 -6.77 1 98.88 137 VAL A O 1
ATOM 1129 N N . VAL A 1 138 ? 4.227 -8.234 -6.641 1 98.94 138 VAL A N 1
ATOM 1130 C CA . VAL A 1 138 ? 5.262 -8.586 -5.676 1 98.94 138 VAL A CA 1
ATOM 1131 C C . VAL A 1 138 ? 6.324 -9.453 -6.348 1 98.94 138 VAL A C 1
ATOM 1133 O O . VAL A 1 138 ? 6.016 -10.531 -6.855 1 98.94 138 VAL A O 1
ATOM 1136 N N . VAL A 1 139 ? 7.531 -8.922 -6.383 1 98.88 139 VAL A N 1
ATOM 1137 C CA . VAL A 1 139 ? 8.664 -9.672 -6.922 1 98.88 139 VAL A CA 1
ATOM 1138 C C . VAL A 1 139 ? 9.523 -10.203 -5.777 1 98.88 139 VAL A C 1
ATOM 1140 O O . VAL A 1 139 ? 10.156 -9.422 -5.062 1 98.88 139 VAL A O 1
ATOM 1143 N N . PHE A 1 140 ? 9.531 -11.477 -5.617 1 98.69 140 PHE A N 1
ATOM 1144 C CA . PHE A 1 140 ? 10.328 -12.094 -4.562 1 98.69 140 PHE A CA 1
ATOM 1145 C C . PHE A 1 140 ? 11.727 -12.414 -5.062 1 98.69 140 PHE A C 1
ATOM 1147 O O . PHE A 1 140 ? 11.906 -12.781 -6.223 1 98.69 140 PHE A O 1
ATOM 1154 N N . MET B 1 1 ? -40.312 1.3 5.797 1 24.44 1 MET B N 1
ATOM 1155 C CA . MET B 1 1 ? -39.219 1.711 6.68 1 24.44 1 MET B CA 1
ATOM 1156 C C . MET B 1 1 ? -37.906 1.822 5.91 1 24.44 1 MET B C 1
ATOM 1158 O O . MET B 1 1 ? -37.406 0.825 5.395 1 24.44 1 MET B O 1
ATOM 1162 N N . ASN B 1 2 ? -37.594 2.957 5.102 1 28.38 2 ASN B N 1
ATOM 1163 C CA . ASN B 1 2 ? -36.594 3.371 4.129 1 28.38 2 ASN B CA 1
ATOM 1164 C C . ASN B 1 2 ? -35.188 3.391 4.746 1 28.38 2 ASN B C 1
ATOM 1166 O O . ASN B 1 2 ? -34.844 4.309 5.496 1 28.38 2 ASN B O 1
ATOM 1170 N N . THR B 1 3 ? -34.688 2.248 5.324 1 28.16 3 THR B N 1
ATOM 1171 C CA . THR B 1 3 ? -33.375 2.088 5.984 1 28.16 3 THR B CA 1
ATOM 1172 C C . THR B 1 3 ? -32.25 2.504 5.059 1 28.16 3 THR B C 1
ATOM 1174 O O . THR B 1 3 ? -31.734 1.686 4.297 1 28.16 3 THR B O 1
ATOM 1177 N N . ALA B 1 4 ? -32.469 3.543 4.281 1 29.5 4 ALA B N 1
ATOM 1178 C CA . ALA B 1 4 ? -31.281 4.156 3.662 1 29.5 4 ALA B CA 1
ATOM 1179 C C . ALA B 1 4 ? -30.141 4.297 4.664 1 29.5 4 ALA B C 1
ATOM 1181 O O . ALA B 1 4 ? -30.234 5.078 5.609 1 29.5 4 ALA B O 1
ATOM 1182 N N . VAL B 1 5 ? -29.5 3.283 5.102 1 35.16 5 VAL B N 1
ATOM 1183 C CA . VAL B 1 5 ? -28.219 3.369 5.809 1 35.16 5 VAL B CA 1
ATOM 1184 C C . VAL B 1 5 ? -27.375 4.492 5.219 1 35.16 5 VAL B C 1
ATOM 1186 O O . VAL B 1 5 ? -26.969 4.422 4.059 1 35.16 5 VAL B O 1
ATOM 1189 N N . MET B 1 6 ? -27.766 5.762 5.344 1 34.03 6 MET B N 1
ATOM 1190 C CA . MET B 1 6 ? -26.938 6.941 5.082 1 34.03 6 MET B CA 1
ATOM 1191 C C . MET B 1 6 ? -25.469 6.672 5.406 1 34.03 6 MET B C 1
ATOM 1193 O O . MET B 1 6 ? -25.156 6.234 6.508 1 34.03 6 MET B O 1
ATOM 1197 N N . PHE B 1 7 ? -24.719 6.051 4.598 1 41 7 PHE B N 1
ATOM 1198 C CA . PHE B 1 7 ? -23.281 6.148 4.734 1 41 7 PHE B CA 1
ATOM 1199 C C . PHE B 1 7 ? -22.875 7.488 5.344 1 41 7 PHE B C 1
ATOM 1201 O O . PHE B 1 7 ? -23.078 8.539 4.727 1 41 7 PHE B O 1
ATOM 1208 N N . SER B 1 8 ? -23.359 7.832 6.453 1 37.81 8 SER B N 1
ATOM 1209 C CA . SER B 1 8 ? -22.969 9.055 7.148 1 37.81 8 SER B CA 1
ATOM 1210 C C . SER B 1 8 ? -21.547 9.484 6.773 1 37.81 8 SER B C 1
ATOM 1212 O O . SER B 1 8 ? -20.641 8.656 6.715 1 37.81 8 SER B O 1
ATOM 1214 N N . SER B 1 9 ? -21.391 10.305 5.758 1 45.81 9 SER B N 1
ATOM 1215 C CA . SER B 1 9 ? -20.156 10.977 5.355 1 45.81 9 SER B CA 1
ATOM 1216 C C . SER B 1 9 ? -19.25 11.234 6.559 1 45.81 9 SER B C 1
ATOM 1218 O O . SER B 1 9 ? -19.516 12.133 7.359 1 45.81 9 SER B O 1
ATOM 1220 N N . GLY B 1 10 ? -18.953 10.234 7.301 1 51.47 10 GLY B N 1
ATOM 1221 C CA . GLY B 1 10 ? -18.062 10.367 8.445 1 51.47 10 GLY B CA 1
ATOM 1222 C C . GLY B 1 10 ? -16.969 11.406 8.234 1 51.47 10 GLY B C 1
ATOM 1223 O O . GLY B 1 10 ? -16.781 11.906 7.125 1 51.47 10 GLY B O 1
ATOM 1224 N N . THR B 1 11 ? -16.562 11.984 9.422 1 61.44 11 THR B N 1
ATOM 1225 C CA . THR B 1 11 ? -15.578 13.062 9.492 1 61.44 11 THR B CA 1
ATOM 1226 C C . THR B 1 11 ? -14.32 12.695 8.719 1 61.44 11 THR B C 1
ATOM 1228 O O . THR B 1 11 ? -13.969 11.516 8.617 1 61.44 11 THR B O 1
ATOM 1231 N N . ASP B 1 12 ? -13.93 13.633 7.73 1 76.31 12 ASP B N 1
ATOM 1232 C CA . ASP B 1 12 ? -12.625 13.523 7.094 1 76.31 12 ASP B CA 1
ATOM 1233 C C . ASP B 1 12 ? -11.5 13.781 8.094 1 76.31 12 ASP B C 1
ATOM 1235 O O . ASP B 1 12 ? -10.32 13.781 7.73 1 76.31 12 ASP B O 1
ATOM 1239 N N . LEU B 1 13 ? -12.023 13.984 9.312 1 80.38 13 LEU B N 1
ATOM 1240 C CA . LEU B 1 13 ? -11.023 14.266 10.336 1 80.38 13 LEU B CA 1
ATOM 1241 C C . LEU B 1 13 ? -10.805 13.039 11.227 1 80.38 13 LEU B C 1
ATOM 1243 O O . LEU B 1 13 ? -11.758 12.5 11.789 1 80.38 13 LEU B O 1
ATOM 1247 N N . TRP B 1 14 ? -9.602 12.594 11.195 1 87.12 14 TRP B N 1
ATOM 1248 C CA . TRP B 1 14 ? -9.164 11.453 12 1 87.12 14 TRP B CA 1
ATOM 1249 C C . TRP B 1 14 ? -8.062 11.867 12.969 1 87.12 14 TRP B C 1
ATOM 1251 O O . TRP B 1 14 ? -6.957 12.203 12.555 1 87.12 14 TRP B O 1
ATOM 1261 N N . ALA B 1 15 ? -8.391 11.898 14.289 1 89.62 15 ALA B N 1
ATOM 1262 C CA . ALA B 1 15 ? -7.391 12.289 15.273 1 89.62 15 ALA B CA 1
ATOM 1263 C C . ALA B 1 15 ? -6.348 11.195 15.453 1 89.62 15 ALA B C 1
ATOM 1265 O O . ALA B 1 15 ? -6.695 10.031 15.68 1 89.62 15 ALA B O 1
ATOM 1266 N N . THR B 1 16 ? -5.117 11.586 15.391 1 92.94 16 THR B N 1
ATOM 1267 C CA . THR B 1 16 ? -4.027 10.633 15.57 1 92.94 16 THR B CA 1
ATOM 1268 C C . THR B 1 16 ? -4.047 10.055 16.984 1 92.94 16 THR B C 1
ATOM 1270 O O . THR B 1 16 ? -4.137 10.805 17.969 1 92.94 16 THR B O 1
ATOM 1273 N N . PRO B 1 17 ? -3.957 8.734 17.062 1 92.88 17 PRO B N 1
ATOM 1274 C CA . PRO B 1 17 ? -3.758 8.203 18.422 1 92.88 17 PRO B CA 1
ATOM 1275 C C . PRO B 1 17 ? -2.508 8.766 19.094 1 92.88 17 PRO B C 1
ATOM 1277 O O . PRO B 1 17 ? -1.45 8.852 18.453 1 92.88 17 PRO B O 1
ATOM 1280 N N . GLN B 1 18 ? -2.658 9.07 20.406 1 93.19 18 GLN B N 1
ATOM 1281 C CA . GLN B 1 18 ? -1.575 9.766 21.094 1 93.19 18 GLN B CA 1
ATOM 1282 C C . GLN B 1 18 ? -0.322 8.898 21.156 1 93.19 18 GLN B C 1
ATOM 1284 O O . GLN B 1 18 ? 0.792 9.391 20.969 1 93.19 18 GLN B O 1
ATOM 1289 N N . ASP B 1 19 ? -0.487 7.656 21.5 1 94.69 19 ASP B N 1
ATOM 1290 C CA . ASP B 1 19 ? 0.663 6.762 21.594 1 94.69 19 ASP B CA 1
ATOM 1291 C C . ASP B 1 19 ? 1.386 6.652 20.266 1 94.69 19 ASP B C 1
ATOM 1293 O O . ASP B 1 19 ? 2.615 6.574 20.219 1 94.69 19 ASP B O 1
ATOM 1297 N N . PHE B 1 20 ? 0.664 6.641 19.203 1 96.38 20 PHE B N 1
ATOM 1298 C CA . PHE B 1 20 ? 1.236 6.574 17.859 1 96.38 20 PHE B CA 1
ATOM 1299 C C . PHE B 1 20 ? 2.039 7.832 17.547 1 96.38 20 PHE B C 1
ATOM 1301 O O . PHE B 1 20 ? 3.172 7.746 17.062 1 96.38 20 PHE B O 1
ATOM 1308 N N . PHE B 1 21 ? 1.486 8.93 17.875 1 96.62 21 PHE B N 1
ATOM 1309 C CA . PHE B 1 21 ? 2.184 10.203 17.703 1 96.62 21 PHE B CA 1
ATOM 1310 C C . PHE B 1 21 ? 3.463 10.234 18.531 1 96.62 21 PHE B C 1
ATOM 1312 O O . PHE B 1 21 ? 4.516 10.641 18.031 1 96.62 21 PHE B O 1
ATOM 1319 N N . ASP B 1 22 ? 3.328 9.805 19.734 1 97.25 22 ASP B N 1
ATOM 1320 C CA . ASP B 1 22 ? 4.461 9.867 20.656 1 97.25 22 ASP B CA 1
ATOM 1321 C C . ASP B 1 22 ? 5.648 9.07 20.109 1 97.25 22 ASP B C 1
ATOM 1323 O O . ASP B 1 22 ? 6.797 9.5 20.219 1 97.25 22 ASP B O 1
ATOM 1327 N N . LYS B 1 23 ? 5.383 7.984 19.562 1 98 23 LYS B N 1
ATOM 1328 C CA . LYS B 1 23 ? 6.438 7.145 19 1 98 23 LYS B CA 1
ATOM 1329 C C . LYS B 1 23 ? 7.137 7.848 17.844 1 98 23 LYS B C 1
ATOM 1331 O O . LYS B 1 23 ? 8.367 7.863 17.766 1 98 23 LYS B O 1
ATOM 1336 N N . LEU B 1 24 ? 6.379 8.445 16.953 1 98.38 24 LEU B N 1
ATOM 1337 C CA . LEU B 1 24 ? 6.961 9.18 15.836 1 98.38 24 LEU B CA 1
ATOM 1338 C C . LEU B 1 24 ? 7.695 10.422 16.328 1 98.38 24 LEU B C 1
ATOM 1340 O O . LEU B 1 24 ? 8.773 10.75 15.828 1 98.38 24 LEU B O 1
ATOM 1344 N N . ASN B 1 25 ? 7.117 11.047 17.297 1 98.38 25 ASN B N 1
ATOM 1345 C CA . ASN B 1 25 ? 7.715 12.273 17.812 1 98.38 25 ASN B CA 1
ATOM 1346 C C . ASN B 1 25 ? 9.055 12 18.5 1 98.38 25 ASN B C 1
ATOM 1348 O O . ASN B 1 25 ? 9.953 12.844 18.469 1 98.38 25 ASN B O 1
ATOM 1352 N N . LYS B 1 26 ? 9.102 10.922 19.141 1 98.5 26 LYS B N 1
ATOM 1353 C CA . LYS B 1 26 ? 10.375 10.531 19.734 1 98.5 26 LYS B CA 1
ATOM 1354 C C . LYS B 1 26 ? 11.477 10.43 18.688 1 98.5 26 LYS B C 1
ATOM 1356 O O . LYS B 1 26 ? 12.625 10.773 18.938 1 98.5 26 LYS B O 1
ATOM 1361 N N . GLU B 1 27 ? 11.141 10.062 17.516 1 98.56 27 GLU B N 1
ATOM 1362 C CA . GLU B 1 27 ? 12.094 9.859 16.438 1 98.56 27 GLU B CA 1
ATOM 1363 C C . GLU B 1 27 ? 12.383 11.164 15.695 1 98.56 27 GLU B C 1
ATOM 1365 O O . GLU B 1 27 ? 13.523 11.445 15.344 1 98.56 27 GLU B O 1
ATOM 1370 N N . PHE B 1 28 ? 11.406 11.961 15.516 1 98.5 28 PHE B N 1
ATOM 1371 C CA . PHE B 1 28 ? 11.562 13.07 14.578 1 98.5 28 PHE B CA 1
ATOM 1372 C C . PHE B 1 28 ? 11.57 14.398 15.312 1 98.5 28 PHE B C 1
ATOM 1374 O O . PHE B 1 28 ? 12.016 15.414 14.773 1 98.5 28 PHE B O 1
ATOM 1381 N N . ASP B 1 29 ? 11 14.414 16.5 1 98.38 29 ASP B N 1
ATOM 1382 C CA . ASP B 1 29 ? 10.953 15.625 17.328 1 98.38 29 ASP B CA 1
ATOM 1383 C C . ASP B 1 29 ? 10.242 16.766 16.594 1 98.38 29 ASP B C 1
ATOM 1385 O O . ASP B 1 29 ? 10.805 17.844 16.391 1 98.38 29 ASP B O 1
ATOM 1389 N N . PHE B 1 30 ? 8.984 16.609 16.359 1 98.5 30 PHE B N 1
ATOM 1390 C CA . PHE B 1 30 ? 8.172 17.5 15.539 1 98.5 30 PHE B CA 1
ATOM 1391 C C . PHE B 1 30 ? 7.984 18.844 16.219 1 98.5 30 PHE B C 1
ATOM 1393 O O . PHE B 1 30 ? 7.816 18.906 17.438 1 98.5 30 PHE B O 1
ATOM 1400 N N . ASP B 1 31 ? 7.918 19.922 15.398 1 98.06 31 ASP B N 1
ATOM 1401 C CA . ASP B 1 31 ? 7.695 21.234 15.984 1 98.06 31 ASP B CA 1
ATOM 1402 C C . ASP B 1 31 ? 6.656 22.016 15.195 1 98.06 31 ASP B C 1
ATOM 1404 O O . ASP B 1 31 ? 6.336 23.156 15.539 1 98.06 31 ASP B O 1
ATOM 1408 N N . LEU B 1 32 ? 6.047 21.391 14.211 1 98.12 32 LEU B N 1
ATOM 1409 C CA . LEU B 1 32 ? 4.957 22.031 13.469 1 98.12 32 LEU B CA 1
ATOM 1410 C C . LEU B 1 32 ? 3.889 21 13.102 1 98.12 32 LEU B C 1
ATOM 1412 O O . LEU B 1 32 ? 4.199 19.938 12.586 1 98.12 32 LEU B O 1
ATOM 1416 N N . ASP B 1 33 ? 2.682 21.281 13.383 1 97.12 33 ASP B N 1
ATOM 1417 C CA . ASP B 1 33 ? 1.479 20.625 12.898 1 97.12 33 ASP B CA 1
ATOM 1418 C C . ASP B 1 33 ? 0.655 21.547 12.008 1 97.12 33 ASP B C 1
ATOM 1420 O O . ASP B 1 33 ? -0.042 22.438 12.508 1 97.12 33 ASP B O 1
ATOM 1424 N N . PRO B 1 34 ? 0.657 21.359 10.711 1 96.88 34 PRO B N 1
ATOM 1425 C CA . PRO B 1 34 ? 0.061 22.359 9.82 1 96.88 34 PRO B CA 1
ATOM 1426 C C . PRO B 1 34 ? -1.444 22.172 9.641 1 96.88 34 PRO B C 1
ATOM 1428 O O . PRO B 1 34 ? -2.084 22.922 8.906 1 96.88 34 PRO B O 1
ATOM 1431 N N . CYS B 1 35 ? -2.033 21.172 10.203 1 92.5 35 CYS B N 1
ATOM 1432 C CA . CYS B 1 35 ? -3.457 20.906 10.031 1 92.5 35 CYS B CA 1
ATOM 1433 C C . CYS B 1 35 ? -4.102 20.516 11.359 1 92.5 35 CYS B C 1
ATOM 1435 O O . CYS B 1 35 ? -4.809 19.5 11.438 1 92.5 35 CYS B O 1
ATOM 1437 N N . ALA B 1 36 ? -3.951 21.281 12.352 1 87.44 36 ALA B N 1
ATOM 1438 C CA . ALA B 1 36 ? -4.445 20.953 13.695 1 87.44 36 ALA B CA 1
ATOM 1439 C C . ALA B 1 36 ? -5.617 21.859 14.07 1 87.44 36 ALA B C 1
ATOM 1441 O O . ALA B 1 36 ? -5.922 22.828 13.367 1 87.44 36 ALA B O 1
ATOM 1442 N N . THR B 1 37 ? -6.316 21.344 14.945 1 82.06 37 THR B N 1
ATOM 1443 C CA . THR B 1 37 ? -7.188 22.234 15.711 1 82.06 37 THR B CA 1
ATOM 1444 C C . THR B 1 37 ? -6.523 22.656 17.016 1 82.06 37 THR B C 1
ATOM 1446 O O . THR B 1 37 ? -5.527 22.047 17.438 1 82.06 37 THR B O 1
ATOM 1449 N N . HIS B 1 38 ? -7.102 23.688 17.625 1 79 38 HIS B N 1
ATOM 1450 C CA . HIS B 1 38 ? -6.559 24.109 18.906 1 79 38 HIS B CA 1
ATOM 1451 C C . HIS B 1 38 ? -6.617 22.984 19.922 1 79 38 HIS B C 1
ATOM 1453 O O . HIS B 1 38 ? -5.723 22.859 20.766 1 79 38 HIS B O 1
ATOM 1459 N N . LYS B 1 39 ? -7.559 22.141 19.828 1 78.62 39 LYS B N 1
ATOM 1460 C CA . LYS B 1 39 ? -7.793 21.078 20.797 1 78.62 39 LYS B CA 1
ATOM 1461 C C . LYS B 1 39 ? -6.918 19.859 20.516 1 78.62 39 LYS B C 1
ATOM 1463 O O . LYS B 1 39 ? -6.547 19.125 21.438 1 78.62 39 LYS B O 1
ATOM 1468 N N . ASN B 1 40 ? -6.477 19.766 19.297 1 78.06 40 ASN B N 1
ATOM 1469 C CA . ASN B 1 40 ? -5.801 18.516 18.938 1 78.06 40 ASN B CA 1
ATOM 1470 C C . ASN B 1 40 ? -4.359 18.781 18.484 1 78.06 40 ASN B C 1
ATOM 1472 O O . ASN B 1 40 ? -3.721 17.906 17.906 1 78.06 40 ASN B O 1
ATOM 1476 N N . ALA B 1 41 ? -3.881 19.984 18.812 1 80.94 41 ALA B N 1
ATOM 1477 C CA . ALA B 1 41 ? -2.521 20.312 18.391 1 80.94 41 ALA B CA 1
ATOM 1478 C C . ALA B 1 41 ? -1.496 19.438 19.125 1 80.94 41 ALA B C 1
ATOM 1480 O O . ALA B 1 41 ? -1.556 19.297 20.344 1 80.94 41 ALA B O 1
ATOM 1481 N N . LYS B 1 42 ? -0.601 18.906 18.375 1 84 42 LYS B N 1
ATOM 1482 C CA . LYS B 1 42 ? 0.427 18.016 18.891 1 84 42 LYS B CA 1
ATOM 1483 C C . LYS B 1 42 ? 1.763 18.734 19.047 1 84 42 LYS B C 1
ATOM 1485 O O . LYS B 1 42 ? 2.635 18.297 19.797 1 84 42 LYS B O 1
ATOM 1490 N N . CYS B 1 43 ? 1.894 19.812 18.344 1 91 43 CYS B N 1
ATOM 1491 C CA . CYS B 1 43 ? 3.143 20.562 18.328 1 91 43 CYS B CA 1
ATOM 1492 C C . CYS B 1 43 ? 2.953 21.953 18.922 1 91 43 CYS B C 1
ATOM 1494 O O . CYS B 1 43 ? 1.831 22.453 19 1 91 43 CYS B O 1
ATOM 1496 N N . SER B 1 44 ? 4.074 22.469 19.312 1 89.69 44 SER B N 1
ATOM 1497 C CA . SER B 1 44 ? 4.031 23.828 19.859 1 89.69 44 SER B CA 1
ATOM 1498 C C . SER B 1 44 ? 3.535 24.828 18.812 1 89.69 44 SER B C 1
ATOM 1500 O O . SER B 1 44 ? 2.732 25.703 19.125 1 89.69 44 SER B O 1
ATOM 1502 N N . LYS B 1 45 ? 4.039 24.703 17.625 1 94.56 45 LYS B N 1
ATOM 1503 C CA . LYS B 1 45 ? 3.504 25.469 16.516 1 94.56 45 LYS B CA 1
ATOM 1504 C C . LYS B 1 45 ? 2.486 24.656 15.719 1 94.56 45 LYS B C 1
ATOM 1506 O O . LYS B 1 45 ? 2.697 23.469 15.461 1 94.56 45 LYS B O 1
ATOM 1511 N N . TYR B 1 46 ? 1.379 25.312 15.406 1 94.75 46 TYR B N 1
ATOM 1512 C CA . TYR B 1 46 ? 0.358 24.641 14.609 1 94.75 46 TYR B CA 1
ATOM 1513 C C . TYR B 1 46 ? -0.49 25.641 13.844 1 94.75 46 TYR B C 1
ATOM 1515 O O . TYR B 1 46 ? -0.543 26.812 14.203 1 94.75 46 TYR B O 1
ATOM 1523 N N . PHE B 1 47 ? -1.073 25.219 12.75 1 94.75 47 PHE B N 1
ATOM 1524 C CA . PHE B 1 47 ? -2.012 26.016 11.969 1 94.75 47 PHE B CA 1
ATOM 1525 C C . PHE B 1 47 ? -3.422 25.453 12.078 1 94.75 47 PHE B C 1
ATOM 1527 O O . PHE B 1 47 ? -3.629 24.25 11.906 1 94.75 47 PHE B O 1
ATOM 1534 N N . THR B 1 48 ? -4.273 26.344 12.367 1 90.81 48 THR B N 1
ATOM 1535 C CA . THR B 1 48 ? -5.68 25.969 12.414 1 90.81 48 THR B CA 1
ATOM 1536 C C . THR B 1 48 ? -6.309 26.047 11.023 1 90.81 48 THR B C 1
ATOM 1538 O O . THR B 1 48 ? -5.668 26.5 10.078 1 90.81 48 THR B O 1
ATOM 1541 N N . LYS B 1 49 ? -7.547 25.531 10.969 1 89.25 49 LYS B N 1
ATOM 1542 C CA . LYS B 1 49 ? -8.273 25.594 9.703 1 89.25 49 LYS B CA 1
ATOM 1543 C C . LYS B 1 49 ? -8.336 27.031 9.18 1 89.25 49 LYS B C 1
ATOM 1545 O O . LYS B 1 49 ? -8.227 27.25 7.973 1 89.25 49 LYS B O 1
ATOM 1550 N N . GLU B 1 50 ? -8.461 27.953 10.039 1 90.94 50 GLU B N 1
ATOM 1551 C CA . GLU B 1 50 ? -8.547 29.359 9.68 1 90.94 50 GLU B CA 1
ATOM 1552 C C . GLU B 1 50 ? -7.219 29.875 9.125 1 90.94 50 GLU B C 1
ATOM 1554 O O . GLU B 1 50 ? -7.199 30.688 8.203 1 90.94 50 GLU B O 1
ATOM 1559 N N . ILE B 1 51 ? -6.098 29.422 9.711 1 92.94 51 ILE B N 1
ATOM 1560 C CA . ILE B 1 51 ? -4.766 29.828 9.273 1 92.94 51 ILE B CA 1
ATOM 1561 C C . ILE B 1 51 ? -4.434 29.156 7.945 1 92.94 51 ILE B C 1
ATOM 1563 O O . ILE B 1 51 ? -3.703 29.719 7.125 1 92.94 51 ILE B O 1
ATOM 1567 N N . ASP B 1 52 ? -5.07 28 7.641 1 95.62 52 ASP B N 1
ATOM 1568 C CA . ASP B 1 52 ? -4.891 27.25 6.402 1 95.62 52 ASP B CA 1
ATOM 1569 C C . ASP B 1 52 ? -3.432 26.844 6.215 1 95.62 52 ASP B C 1
ATOM 1571 O O . ASP B 1 52 ? -2.668 27.547 5.547 1 95.62 52 ASP B O 1
ATOM 1575 N N . GLY B 1 53 ? -3.107 25.719 6.664 1 97 53 GLY B N 1
ATOM 1576 C CA . GLY B 1 53 ? -1.747 25.219 6.598 1 97 53 GLY B CA 1
ATOM 1577 C C . GLY B 1 53 ? -1.231 25.078 5.18 1 97 53 GLY B C 1
ATOM 1578 O O . GLY B 1 53 ? -0.021 25.109 4.945 1 97 53 GLY B O 1
ATOM 1579 N N . LEU B 1 54 ? -2.127 25 4.199 1 97.88 54 LEU B N 1
ATOM 1580 C CA . LEU B 1 54 ? -1.745 24.859 2.799 1 97.88 54 LEU B CA 1
ATOM 1581 C C . LEU B 1 54 ? -1.181 26.172 2.26 1 97.88 54 LEU B C 1
ATOM 1583 O O . LEU B 1 54 ? -0.456 26.188 1.263 1 97.88 54 LEU B O 1
ATOM 1587 N N . LYS B 1 55 ? -1.452 27.188 2.938 1 97.81 55 LYS B N 1
ATOM 1588 C CA . LYS B 1 55 ? -1.023 28.5 2.459 1 97.81 55 LYS B CA 1
ATOM 1589 C C . LYS B 1 55 ? 0.184 29 3.242 1 97.81 55 LYS B C 1
ATOM 1591 O O . LYS B 1 55 ? 0.727 30.078 2.941 1 97.81 55 LYS B O 1
ATOM 1596 N N . GLN B 1 56 ? 0.621 28.25 4.25 1 98.25 56 GLN B N 1
ATOM 1597 C CA . GLN B 1 56 ? 1.729 28.672 5.094 1 98.25 56 GLN B CA 1
ATOM 1598 C C . GLN B 1 56 ? 3.045 28.047 4.633 1 98.25 56 GLN B C 1
ATOM 1600 O O . GLN B 1 56 ? 3.047 27.062 3.908 1 98.25 56 GLN B O 1
ATOM 1605 N N . ASP B 1 57 ? 4.145 28.688 4.961 1 98.44 57 ASP B N 1
ATOM 1606 C CA . ASP B 1 57 ? 5.48 28.141 4.719 1 98.44 57 ASP B CA 1
ATOM 1607 C C . ASP B 1 57 ? 5.883 27.156 5.816 1 98.44 57 ASP B C 1
ATOM 1609 O O . ASP B 1 57 ? 5.719 27.438 7.004 1 98.44 57 ASP B O 1
ATOM 1613 N N . TRP B 1 58 ? 6.379 25.953 5.43 1 98.44 58 TRP B N 1
ATOM 1614 C CA . TRP B 1 58 ? 6.781 24.922 6.391 1 98.44 58 TRP B CA 1
ATOM 1615 C C . TRP B 1 58 ? 8.305 24.875 6.523 1 98.44 58 TRP B C 1
ATOM 1617 O O . TRP B 1 58 ? 8.836 24.047 7.27 1 98.44 58 TRP B O 1
ATOM 1627 N N . GLN B 1 59 ? 9.055 25.703 5.832 1 98.56 59 GLN B N 1
ATOM 1628 C CA . GLN B 1 59 ? 10.516 25.656 5.746 1 98.56 59 GLN B CA 1
ATOM 1629 C C . GLN B 1 59 ? 11.148 25.703 7.129 1 98.56 59 GLN B C 1
ATOM 1631 O O . GLN B 1 59 ? 10.766 26.531 7.969 1 98.56 59 GLN B O 1
ATOM 1636 N N . GLY B 1 60 ? 12.094 24.859 7.277 1 98.31 60 GLY B N 1
ATOM 1637 C CA . GLY B 1 60 ? 12.898 24.891 8.492 1 98.31 60 GLY B CA 1
ATOM 1638 C C . GLY B 1 60 ? 12.273 24.109 9.633 1 98.31 60 GLY B C 1
ATOM 1639 O O . GLY B 1 60 ? 12.875 23.984 10.703 1 98.31 60 GLY B O 1
ATOM 1640 N N . TYR B 1 61 ? 11.094 23.484 9.453 1 98.56 61 TYR B N 1
ATOM 1641 C CA . TYR B 1 61 ? 10.391 22.797 10.531 1 98.56 61 TYR B CA 1
ATOM 1642 C C . TYR B 1 61 ? 10.461 21.281 10.352 1 98.56 61 TYR B C 1
ATOM 1644 O O . TYR B 1 61 ? 10.781 20.797 9.266 1 98.56 61 TYR B O 1
ATOM 1652 N N . LYS B 1 62 ? 10.281 20.656 11.414 1 98.75 62 LYS B N 1
ATOM 1653 C CA . LYS B 1 62 ? 9.969 19.234 11.461 1 98.75 62 LYS B CA 1
ATOM 1654 C C . LYS B 1 62 ? 8.461 19 11.602 1 98.75 62 LYS B C 1
ATOM 1656 O O . LYS B 1 62 ? 7.91 19.125 12.695 1 98.75 62 LYS B O 1
ATOM 1661 N N . VAL B 1 63 ? 7.902 18.641 10.516 1 98.69 63 VAL B N 1
ATOM 1662 C CA . VAL B 1 63 ? 6.457 18.75 10.352 1 98.69 63 VAL B CA 1
ATOM 1663 C C . VAL B 1 63 ? 5.812 17.375 10.539 1 98.69 63 VAL B C 1
ATOM 1665 O O . VAL B 1 63 ? 6.273 16.391 9.977 1 98.69 63 VAL B O 1
ATOM 1668 N N . PHE B 1 64 ? 4.832 17.344 11.375 1 98.5 64 PHE B N 1
ATOM 1669 C CA . PHE B 1 64 ? 3.895 16.234 11.414 1 98.5 64 PHE B CA 1
ATOM 1670 C C . PHE B 1 64 ? 2.559 16.625 10.797 1 98.5 64 PHE B C 1
ATOM 1672 O O . PHE B 1 64 ? 1.902 17.562 11.273 1 98.5 64 PHE B O 1
ATOM 1679 N N . CYS B 1 65 ? 2.139 15.891 9.773 1 97.62 65 CYS B N 1
ATOM 1680 C CA . CYS B 1 65 ? 0.927 16.25 9.039 1 97.62 65 CYS B CA 1
ATOM 1681 C C . CYS B 1 65 ? -0.027 15.062 8.961 1 97.62 65 CYS B C 1
ATOM 1683 O O . CYS B 1 65 ? 0.254 14.078 8.273 1 97.62 65 CYS B O 1
ATOM 1685 N N . ASN B 1 66 ? -1.101 15.094 9.703 1 96.56 66 ASN B N 1
ATOM 1686 C CA . ASN B 1 66 ? -2.273 14.234 9.562 1 96.56 66 ASN B CA 1
ATOM 1687 C C . ASN B 1 66 ? -3.477 15.016 9.039 1 96.56 66 ASN B C 1
ATOM 1689 O O . ASN B 1 66 ? -4.336 15.438 9.812 1 96.56 66 ASN B O 1
ATOM 1693 N N . PRO B 1 67 ? -3.58 15.109 7.688 1 96.5 67 PRO B N 1
ATOM 1694 C CA . PRO B 1 67 ? -4.578 15.992 7.09 1 96.5 67 PRO B CA 1
ATOM 1695 C C . PRO B 1 67 ? -5.969 15.375 7.039 1 96.5 67 PRO B C 1
ATOM 1697 O O . PRO B 1 67 ? -6.148 14.219 7.43 1 96.5 67 PRO B O 1
ATOM 1700 N N . PRO B 1 68 ? -6.934 16.266 6.703 1 93.56 68 PRO B N 1
ATOM 1701 C CA . PRO B 1 68 ? -8.227 15.656 6.402 1 93.56 68 PRO B CA 1
ATOM 1702 C C . PRO B 1 68 ? -8.156 14.664 5.242 1 93.56 68 PRO B C 1
ATOM 1704 O O . PRO B 1 68 ? -7.504 14.938 4.234 1 93.56 68 PRO B O 1
ATOM 1707 N N . TYR B 1 69 ? -8.836 13.523 5.367 1 94.88 69 TYR B N 1
ATOM 1708 C CA . TYR B 1 69 ? -8.672 12.422 4.43 1 94.88 69 TYR B CA 1
ATOM 1709 C C . TYR B 1 69 ? -9.695 12.508 3.303 1 94.88 69 TYR B C 1
ATOM 1711 O O . TYR B 1 69 ? -9.844 11.578 2.514 1 94.88 69 TYR B O 1
ATOM 1719 N N . GLY B 1 70 ? -10.344 13.531 3.135 1 93.12 70 GLY B N 1
ATOM 1720 C CA . GLY B 1 70 ? -11.336 13.703 2.088 1 93.12 70 GLY B CA 1
ATOM 1721 C C . GLY B 1 70 ? -10.734 14.117 0.757 1 93.12 70 GLY B C 1
ATOM 1722 O O . GLY B 1 70 ? -9.609 13.734 0.435 1 93.12 70 GLY B O 1
ATOM 1723 N N . ARG B 1 71 ? -11.398 14.844 -0.025 1 92.56 71 ARG B N 1
ATOM 1724 C CA . ARG B 1 71 ? -11.039 15.203 -1.393 1 92.56 71 ARG B CA 1
ATOM 1725 C C . ARG B 1 71 ? -9.766 16.047 -1.421 1 92.56 71 ARG B C 1
ATOM 1727 O O . ARG B 1 71 ? -9.023 16.031 -2.408 1 92.56 71 ARG B O 1
ATOM 1734 N N . SER B 1 72 ? -9.484 16.656 -0.359 1 94.5 72 SER B N 1
ATOM 1735 C CA . SER B 1 72 ? -8.367 17.594 -0.348 1 94.5 72 SER B CA 1
ATOM 1736 C C . SER B 1 72 ? -7.062 16.875 0.006 1 94.5 72 SER B C 1
ATOM 1738 O O . SER B 1 72 ? -6 17.5 0.042 1 94.5 72 SER B O 1
ATOM 1740 N N . ILE B 1 73 ? -7.07 15.664 0.225 1 97.44 73 ILE B N 1
ATOM 1741 C CA . ILE B 1 73 ? -5.871 14.961 0.67 1 97.44 73 ILE B CA 1
ATOM 1742 C C . ILE B 1 73 ? -4.77 15.109 -0.378 1 97.44 73 ILE B C 1
ATOM 1744 O O . ILE B 1 73 ? -3.592 15.234 -0.036 1 97.44 73 ILE B O 1
ATOM 1748 N N . LYS B 1 74 ? -5.125 15.164 -1.625 1 98.25 74 LYS B N 1
ATOM 1749 C CA . LYS B 1 74 ? -4.141 15.305 -2.695 1 98.25 74 LYS B CA 1
ATOM 1750 C C . LYS B 1 74 ? -3.383 16.625 -2.566 1 98.25 74 LYS B C 1
ATOM 1752 O O . LYS B 1 74 ? -2.182 16.688 -2.834 1 98.25 74 LYS B O 1
ATOM 1757 N N . ASP B 1 75 ? -4.035 17.609 -2.197 1 98.5 75 ASP B N 1
ATOM 1758 C CA . ASP B 1 75 ? -3.404 18.922 -2.023 1 98.5 75 ASP B CA 1
ATOM 1759 C C . ASP B 1 75 ? -2.404 18.891 -0.869 1 98.5 75 ASP B C 1
ATOM 1761 O O . ASP B 1 75 ? -1.328 19.5 -0.96 1 98.5 75 ASP B O 1
ATOM 1765 N N . TRP B 1 76 ? -2.74 18.234 0.143 1 98.38 76 TRP B N 1
ATOM 1766 C CA . TRP B 1 76 ? -1.867 18.125 1.308 1 98.38 76 TRP B CA 1
ATOM 1767 C C . TRP B 1 76 ? -0.625 17.297 0.981 1 98.38 76 TRP B C 1
ATOM 1769 O O . TRP B 1 76 ? 0.483 17.641 1.396 1 98.38 76 TRP B O 1
ATOM 1779 N N . VAL B 1 77 ? -0.777 16.281 0.231 1 98.88 77 VAL B N 1
ATOM 1780 C CA . VAL B 1 77 ? 0.351 15.43 -0.146 1 98.88 77 VAL B CA 1
ATOM 1781 C C . VAL B 1 77 ? 1.299 16.203 -1.056 1 98.88 77 VAL B C 1
ATOM 1783 O O . VAL B 1 77 ? 2.518 16.172 -0.869 1 98.88 77 VAL B O 1
ATOM 1786 N N . GLU B 1 78 ? 0.71 16.875 -1.999 1 98.88 78 GLU B N 1
ATOM 1787 C CA . GLU B 1 78 ? 1.534 17.719 -2.871 1 98.88 78 GLU B CA 1
ATOM 1788 C C . GLU B 1 78 ? 2.293 18.766 -2.068 1 98.88 78 GLU B C 1
ATOM 1790 O O . GLU B 1 78 ? 3.49 18.969 -2.277 1 98.88 78 GLU B O 1
ATOM 1795 N N . LYS B 1 79 ? 1.586 19.406 -1.177 1 98.81 79 LYS B N 1
ATOM 1796 C CA . LYS B 1 79 ? 2.207 20.406 -0.32 1 98.81 79 LYS B CA 1
ATOM 1797 C C . LYS B 1 79 ? 3.35 19.812 0.494 1 98.81 79 LYS B C 1
ATOM 1799 O O . LYS B 1 79 ? 4.438 20.391 0.565 1 98.81 79 LYS B O 1
ATOM 1804 N N . ALA B 1 80 ? 3.094 18.734 1.109 1 98.88 80 ALA B N 1
ATOM 1805 C CA . ALA B 1 80 ? 4.109 18.047 1.912 1 98.88 80 ALA B CA 1
ATOM 1806 C C . ALA B 1 80 ? 5.352 17.75 1.081 1 98.88 80 ALA B C 1
ATOM 1808 O O . ALA B 1 80 ? 6.477 18 1.516 1 98.88 80 ALA B O 1
ATOM 1809 N N . TYR B 1 81 ? 5.16 17.25 -0.111 1 98.94 81 TYR B N 1
ATOM 1810 C CA . TYR B 1 81 ? 6.258 16.938 -1.021 1 98.94 81 TYR B CA 1
ATOM 1811 C C . TYR B 1 81 ? 7.078 18.172 -1.338 1 98.94 81 TYR B C 1
ATOM 1813 O O . TYR B 1 81 ? 8.305 18.172 -1.191 1 98.94 81 TYR B O 1
ATOM 1821 N N . LYS B 1 82 ? 6.383 19.188 -1.692 1 98.81 82 LYS B N 1
ATOM 1822 C CA . LYS B 1 82 ? 7.059 20.406 -2.094 1 98.81 82 LYS B CA 1
ATOM 1823 C C . LYS B 1 82 ? 7.797 21.047 -0.918 1 98.81 82 LYS B C 1
ATOM 1825 O O . LYS B 1 82 ? 8.945 21.469 -1.056 1 98.81 82 LYS B O 1
ATOM 1830 N N . GLU B 1 83 ? 7.172 21.078 0.215 1 98.88 83 GLU B N 1
ATOM 1831 C CA . GLU B 1 83 ? 7.785 21.672 1.397 1 98.88 83 GLU B CA 1
ATOM 1832 C C . GLU B 1 83 ? 9.008 20.875 1.85 1 98.88 83 GLU B C 1
ATOM 1834 O O . GLU B 1 83 ? 9.977 21.438 2.346 1 98.88 83 GLU B O 1
ATOM 1839 N N . SER B 1 84 ? 8.945 19.578 1.667 1 98.75 84 SER B N 1
ATOM 1840 C CA . SER B 1 84 ? 10.023 18.703 2.125 1 98.75 84 SER B CA 1
ATOM 1841 C C . SER B 1 84 ? 11.312 18.953 1.344 1 98.75 84 SER B C 1
ATOM 1843 O O . SER B 1 84 ? 12.391 18.562 1.781 1 98.75 84 SER B O 1
ATOM 1845 N N . LYS B 1 85 ? 11.234 19.641 0.187 1 98.56 85 LYS B N 1
ATOM 1846 C CA . LYS B 1 85 ? 12.398 19.922 -0.645 1 98.56 85 LYS B CA 1
ATOM 1847 C C . LYS B 1 85 ? 13.141 21.156 -0.15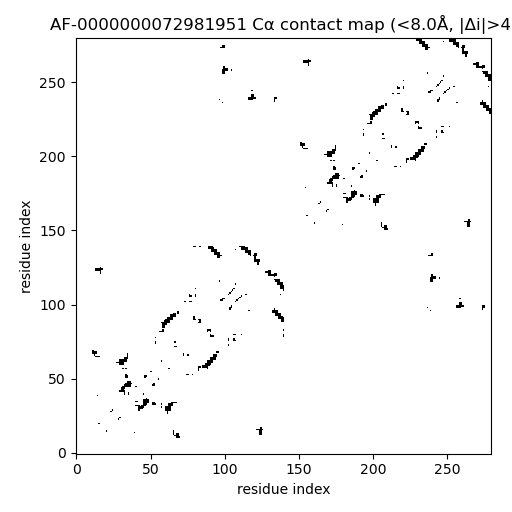7 1 98.56 85 LYS B C 1
ATOM 1849 O O . LYS B 1 85 ? 14.266 21.422 -0.577 1 98.56 85 LYS B O 1
ATOM 1854 N N . LYS B 1 86 ? 12.516 21.797 0.712 1 98.56 86 LYS B N 1
ATOM 1855 C CA . LYS B 1 86 ? 13.125 23.031 1.224 1 98.56 86 LYS B CA 1
ATOM 1856 C C . LYS B 1 86 ? 14.203 22.719 2.26 1 98.56 86 LYS B C 1
ATOM 1858 O O . LYS B 1 86 ? 14.172 21.656 2.896 1 98.56 86 LYS B O 1
ATOM 1863 N N . GLU B 1 87 ? 15.102 23.625 2.418 1 98.06 87 GLU B N 1
ATOM 1864 C CA . GLU B 1 87 ? 16.25 23.453 3.307 1 98.06 87 GLU B CA 1
ATOM 1865 C C . GLU B 1 87 ? 15.797 23.234 4.75 1 98.06 87 GLU B C 1
ATOM 1867 O O . GLU B 1 87 ? 14.883 23.922 5.23 1 98.06 87 GLU B O 1
ATOM 1872 N N . ASN B 1 88 ? 16.469 22.297 5.371 1 98.12 88 ASN B N 1
ATOM 1873 C CA . ASN B 1 88 ? 16.297 22.031 6.793 1 98.12 88 ASN B CA 1
ATOM 1874 C C . ASN B 1 88 ? 14.836 21.734 7.137 1 98.12 88 ASN B C 1
ATOM 1876 O O . ASN B 1 88 ? 14.336 22.172 8.172 1 98.12 88 ASN B O 1
ATOM 1880 N N . THR B 1 89 ? 14.125 21.109 6.266 1 98.81 89 THR B N 1
ATOM 1881 C CA . THR B 1 89 ? 12.703 20.797 6.441 1 98.81 89 THR B CA 1
ATOM 1882 C C . THR B 1 89 ? 12.461 19.297 6.414 1 98.81 89 THR B C 1
ATOM 1884 O O . THR B 1 89 ? 12.938 18.609 5.516 1 98.81 89 THR B O 1
ATOM 1887 N N . THR B 1 90 ? 11.82 18.812 7.43 1 98.62 90 THR B N 1
ATOM 1888 C CA . THR B 1 90 ? 11.367 17.438 7.484 1 98.62 90 THR B CA 1
ATOM 1889 C C . THR B 1 90 ? 9.844 17.359 7.527 1 98.62 90 THR B C 1
ATOM 1891 O O . THR B 1 90 ? 9.211 18.062 8.32 1 98.62 90 THR B O 1
ATOM 1894 N N . VAL B 1 91 ? 9.312 16.578 6.648 1 98.88 91 VAL B N 1
ATOM 1895 C CA . VAL B 1 91 ? 7.863 16.422 6.629 1 98.88 91 VAL B CA 1
ATOM 1896 C C . VAL B 1 91 ? 7.5 14.938 6.734 1 98.88 91 VAL B C 1
ATOM 1898 O O . VAL B 1 91 ? 7.969 14.117 5.941 1 98.88 91 VAL B O 1
ATOM 1901 N N . VAL B 1 92 ? 6.688 14.602 7.746 1 98.88 92 VAL B N 1
ATOM 1902 C CA . VAL B 1 92 ? 6.152 13.266 7.965 1 98.88 92 VAL B CA 1
ATOM 1903 C C . VAL B 1 92 ? 4.625 13.305 7.953 1 98.88 92 VAL B C 1
ATOM 1905 O O . VAL B 1 92 ? 4.02 14.117 8.656 1 98.88 92 VAL B O 1
ATOM 1908 N N . MET B 1 93 ? 4.031 12.453 7.152 1 98.81 93 MET B N 1
ATOM 1909 C CA . MET B 1 93 ? 2.576 12.422 7.047 1 98.81 93 MET B CA 1
ATOM 1910 C C . MET B 1 93 ? 2.023 11.094 7.566 1 98.81 93 MET B C 1
ATOM 1912 O O . MET B 1 93 ? 2.646 10.047 7.395 1 98.81 93 MET B O 1
ATOM 1916 N N . LEU B 1 94 ? 0.871 11.164 8.188 1 98.25 94 LEU B N 1
ATOM 1917 C CA . LEU B 1 94 ? 0.004 10.016 8.422 1 98.25 94 LEU B CA 1
ATOM 1918 C C . LEU B 1 94 ? -1.241 10.086 7.543 1 98.25 94 LEU B C 1
ATOM 1920 O O . LEU B 1 94 ? -2.051 11 7.68 1 98.25 94 LEU B O 1
ATOM 1924 N N . ILE B 1 95 ? -1.382 9.047 6.648 1 98.44 95 ILE B N 1
ATOM 1925 C CA . ILE B 1 95 ? -2.508 9.078 5.719 1 98.44 95 ILE B CA 1
ATOM 1926 C C . ILE B 1 95 ? -2.955 7.652 5.406 1 98.44 95 ILE B C 1
ATOM 1928 O O . ILE B 1 95 ? -2.242 6.691 5.703 1 98.44 95 ILE B O 1
ATOM 1932 N N . PRO B 1 96 ? -4.176 7.539 4.84 1 98.38 96 PRO B N 1
ATOM 1933 C CA . PRO B 1 96 ? -4.574 6.219 4.352 1 98.38 96 PRO B CA 1
ATOM 1934 C C . PRO B 1 96 ? -3.631 5.676 3.281 1 98.38 96 PRO B C 1
ATOM 1936 O O . PRO B 1 96 ? -3.139 6.434 2.443 1 98.38 96 PRO B O 1
ATOM 1939 N N . ALA B 1 97 ? -3.371 4.375 3.342 1 98.69 97 ALA B N 1
ATOM 1940 C CA . ALA B 1 97 ? -2.547 3.73 2.324 1 98.69 97 ALA B CA 1
ATOM 1941 C C . ALA B 1 97 ? -3.354 3.449 1.061 1 98.69 97 ALA B C 1
ATOM 1943 O O . ALA B 1 97 ? -3.738 2.307 0.802 1 98.69 97 ALA B O 1
ATOM 1944 N N . ARG B 1 98 ? -3.553 4.453 0.229 1 98.38 98 ARG B N 1
ATOM 1945 C CA . ARG B 1 98 ? -4.227 4.355 -1.062 1 98.38 98 ARG B CA 1
ATOM 1946 C C . ARG B 1 98 ? -3.217 4.336 -2.205 1 98.38 98 ARG B C 1
ATOM 1948 O O . ARG B 1 98 ? -2.953 5.371 -2.824 1 98.38 98 ARG B O 1
ATOM 1955 N N . THR B 1 99 ? -2.777 3.158 -2.496 1 98.81 99 THR B N 1
ATOM 1956 C CA . THR B 1 99 ? -1.6 3.016 -3.346 1 98.81 99 THR B CA 1
ATOM 1957 C C . THR B 1 99 ? -1.98 3.105 -4.82 1 98.81 99 THR B C 1
ATOM 1959 O O . THR B 1 99 ? -1.109 3.104 -5.691 1 98.81 99 THR B O 1
ATOM 1962 N N . ASP B 1 100 ? -3.232 3.268 -5.094 1 98.62 100 ASP B N 1
ATOM 1963 C CA . ASP B 1 100 ? -3.699 3.346 -6.473 1 98.62 100 ASP B CA 1
ATOM 1964 C C . ASP B 1 100 ? -3.859 4.801 -6.918 1 98.62 100 ASP B C 1
ATOM 1966 O O . ASP B 1 100 ? -4.004 5.078 -8.109 1 98.62 100 ASP B O 1
ATOM 1970 N N . THR B 1 101 ? -3.77 5.719 -6.035 1 98.56 101 THR B N 1
ATOM 1971 C CA . THR B 1 101 ? -4.172 7.094 -6.312 1 98.56 101 THR B CA 1
ATOM 1972 C C . THR B 1 101 ? -3.082 7.828 -7.09 1 98.56 101 THR B C 1
ATOM 1974 O O . THR B 1 101 ? -1.907 7.457 -7.02 1 98.56 101 THR B O 1
ATOM 1977 N N . ARG B 1 102 ? -3.566 8.844 -7.793 1 98.25 102 ARG B N 1
ATOM 1978 C CA . ARG B 1 102 ? -2.639 9.68 -8.547 1 98.25 102 ARG B CA 1
ATOM 1979 C C . ARG B 1 102 ? -1.634 10.359 -7.621 1 98.25 102 ARG B C 1
ATOM 1981 O O . ARG B 1 102 ? -0.439 10.398 -7.922 1 98.25 102 ARG B O 1
ATOM 1988 N N . TYR B 1 103 ? -2.02 10.906 -6.473 1 98.75 103 TYR B N 1
ATOM 1989 C CA . TYR B 1 103 ? -1.106 11.633 -5.598 1 98.75 103 TYR B CA 1
ATOM 1990 C C . TYR B 1 103 ? -0.066 10.695 -4.996 1 98.75 103 TYR B C 1
ATOM 1992 O O . TYR B 1 103 ? 1.063 11.102 -4.723 1 98.75 103 TYR B O 1
ATOM 2000 N N . PHE B 1 104 ? -0.403 9.43 -4.742 1 98.88 104 PHE B N 1
ATOM 2001 C CA . PHE B 1 104 ? 0.572 8.453 -4.273 1 98.88 104 PHE B CA 1
ATOM 2002 C C . PHE B 1 104 ? 1.696 8.281 -5.289 1 98.88 104 PHE B C 1
ATOM 2004 O O . PHE B 1 104 ? 2.875 8.344 -4.934 1 98.88 104 PHE B O 1
ATOM 2011 N N . HIS B 1 105 ? 1.304 8.133 -6.523 1 98.88 105 HIS B N 1
ATOM 2012 C CA . HIS B 1 105 ? 2.277 7.852 -7.574 1 98.88 105 HIS B CA 1
ATOM 2013 C C . HIS B 1 105 ? 3.047 9.109 -7.965 1 98.88 105 HIS B C 1
ATOM 2015 O O . HIS B 1 105 ? 4.211 9.031 -8.367 1 98.88 105 HIS B O 1
ATOM 2021 N N . GLU B 1 106 ? 2.449 10.203 -7.777 1 98.69 106 GLU B N 1
ATOM 2022 C CA . GLU B 1 106 ? 3.066 11.445 -8.219 1 98.69 106 GLU B CA 1
ATOM 2023 C C . GLU B 1 106 ? 4.02 12 -7.16 1 98.69 106 GLU B C 1
ATOM 2025 O O . GLU B 1 106 ? 5.078 12.539 -7.492 1 98.69 106 GLU B O 1
ATOM 2030 N N . TYR B 1 107 ? 3.693 11.766 -5.855 1 98.88 107 TYR B N 1
ATOM 2031 C CA . TYR B 1 107 ? 4.43 12.531 -4.855 1 98.88 107 TYR B CA 1
ATOM 2032 C C . TYR B 1 107 ? 5.008 11.617 -3.783 1 98.88 107 TYR B C 1
ATOM 2034 O O . TYR B 1 107 ? 5.871 12.031 -3.006 1 98.88 107 TYR B O 1
ATOM 2042 N N . ILE B 1 108 ? 4.59 10.391 -3.73 1 98.88 108 ILE B N 1
ATOM 2043 C CA . ILE B 1 108 ? 5.02 9.539 -2.625 1 98.88 108 ILE B CA 1
ATOM 2044 C C . ILE B 1 108 ? 5.871 8.391 -3.16 1 98.88 108 ILE B C 1
ATOM 2046 O O . ILE B 1 108 ? 7.027 8.227 -2.762 1 98.88 108 ILE B O 1
ATOM 2050 N N . TYR B 1 109 ? 5.277 7.605 -4.027 1 98.69 109 TYR B N 1
ATOM 2051 C CA . TYR B 1 109 ? 5.895 6.395 -4.551 1 98.69 109 TYR B CA 1
ATOM 2052 C C . TYR B 1 109 ? 7.191 6.715 -5.285 1 98.69 109 TYR B C 1
ATOM 2054 O O . TYR B 1 109 ? 7.195 7.484 -6.25 1 98.69 109 TYR B O 1
ATOM 2062 N N . ASN B 1 110 ? 8.312 6.207 -4.801 1 97.44 110 ASN B N 1
ATOM 2063 C CA . ASN B 1 110 ? 9.656 6.43 -5.32 1 97.44 110 ASN B CA 1
ATOM 2064 C C . ASN B 1 110 ? 10.07 7.895 -5.188 1 97.44 110 ASN B C 1
ATOM 2066 O O . ASN B 1 110 ? 11 8.344 -5.855 1 97.44 110 ASN B O 1
ATOM 2070 N N . LYS B 1 111 ? 9.359 8.703 -4.406 1 98.19 111 LYS B N 1
ATOM 2071 C CA . LYS B 1 111 ? 9.68 10.109 -4.16 1 98.19 111 LYS B CA 1
ATOM 2072 C C . LYS B 1 111 ? 9.984 10.352 -2.682 1 98.19 111 LYS B C 1
ATOM 2074 O O . LYS B 1 111 ? 10.883 11.117 -2.344 1 98.19 111 LYS B O 1
ATOM 2079 N N . ALA B 1 112 ? 9.25 9.703 -1.87 1 98.62 112 ALA B N 1
ATOM 2080 C CA . ALA B 1 112 ? 9.477 9.805 -0.431 1 98.62 112 ALA B CA 1
ATOM 2081 C C . ALA B 1 112 ? 10.75 9.062 -0.026 1 98.62 112 ALA B C 1
ATOM 2083 O O . ALA B 1 112 ? 11.156 8.109 -0.692 1 98.62 112 ALA B O 1
ATOM 2084 N N . LYS B 1 113 ? 11.359 9.516 1.007 1 98.31 113 LYS B N 1
ATOM 2085 C CA . LYS B 1 113 ? 12.539 8.828 1.541 1 98.31 113 LYS B CA 1
ATOM 2086 C C . LYS B 1 113 ? 12.164 7.461 2.102 1 98.31 113 LYS B C 1
ATOM 2088 O O . LYS B 1 113 ? 12.938 6.508 1.982 1 98.31 113 LYS B O 1
ATOM 2093 N N . GLU B 1 114 ? 10.984 7.457 2.754 1 98.44 114 GLU B N 1
ATOM 2094 C CA . GLU B 1 114 ? 10.523 6.215 3.361 1 98.44 114 GLU B CA 1
ATOM 2095 C C . GLU B 1 114 ? 9 6.156 3.408 1 98.44 114 GLU B C 1
ATOM 2097 O O . GLU B 1 114 ? 8.344 7.172 3.648 1 98.44 114 GLU B O 1
ATOM 2102 N N . ILE B 1 115 ? 8.5 5.023 3.131 1 98.81 115 ILE B N 1
ATOM 2103 C CA . ILE B 1 115 ? 7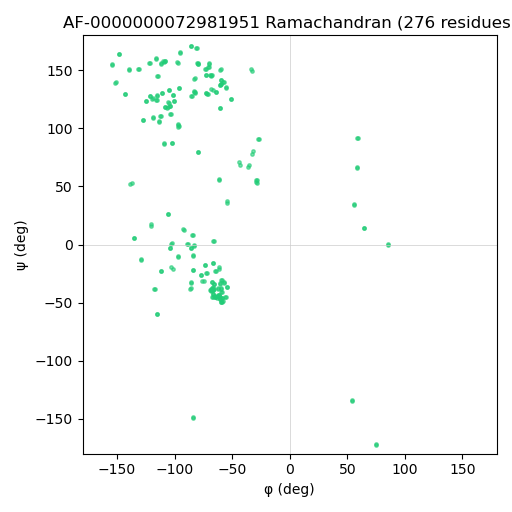.094 4.707 3.367 1 98.81 115 ILE B CA 1
ATOM 2104 C C . ILE B 1 115 ? 6.98 3.6 4.41 1 98.81 115 ILE B C 1
ATOM 2106 O O . ILE B 1 115 ? 7.574 2.529 4.254 1 98.81 115 ILE B O 1
ATOM 2110 N N . ARG B 1 116 ? 6.234 3.852 5.473 1 98.75 116 ARG B N 1
ATOM 2111 C CA . ARG B 1 116 ? 5.988 2.865 6.52 1 98.75 116 ARG B CA 1
ATOM 2112 C C . ARG B 1 116 ? 4.523 2.436 6.527 1 98.75 116 ARG B C 1
ATOM 2114 O O . ARG B 1 116 ? 3.648 3.203 6.93 1 98.75 116 ARG B O 1
ATOM 2121 N N . PHE B 1 117 ? 4.34 1.223 6.141 1 98.81 117 PHE B N 1
ATOM 2122 C CA . PHE B 1 117 ? 2.982 0.692 6.18 1 98.81 117 PHE B CA 1
ATOM 2123 C C . PHE B 1 117 ? 2.635 0.199 7.578 1 98.81 117 PHE B C 1
ATOM 2125 O O . PHE B 1 117 ? 3.406 -0.544 8.188 1 98.81 117 PHE B O 1
ATOM 2132 N N . VAL B 1 118 ? 1.471 0.613 8.062 1 98.69 118 VAL B N 1
ATOM 2133 C CA . VAL B 1 118 ? 1.047 0.279 9.414 1 98.69 118 VAL B CA 1
ATOM 2134 C C . VAL B 1 118 ? 0.379 -1.095 9.43 1 98.69 118 VAL B C 1
ATOM 2136 O O . VAL B 1 118 ? -0.525 -1.357 8.633 1 98.69 118 VAL B O 1
ATOM 2139 N N . LYS B 1 119 ? 0.901 -1.943 10.352 1 98.31 119 LYS B N 1
ATOM 2140 C CA . LYS B 1 119 ? 0.278 -3.252 10.523 1 98.31 119 LYS B CA 1
ATOM 2141 C C . LYS B 1 119 ? -1.079 -3.129 11.203 1 98.31 119 LYS B C 1
ATOM 2143 O O . LYS B 1 119 ? -1.188 -2.525 12.273 1 98.31 119 LYS B O 1
ATOM 2148 N N . GLY B 1 120 ? -2.088 -3.783 10.562 1 97.75 120 GLY B N 1
ATOM 2149 C CA . GLY B 1 120 ? -3.436 -3.652 11.094 1 97.75 120 GLY B CA 1
ATOM 2150 C C . GLY B 1 120 ? -4.066 -2.305 10.797 1 97.75 120 GLY B C 1
ATOM 2151 O O . GLY B 1 120 ? -3.568 -1.553 9.961 1 97.75 120 GLY B O 1
ATOM 2152 N N . ARG B 1 121 ? -5.25 -2.082 11.43 1 96.75 121 ARG B N 1
ATOM 2153 C CA . ARG B 1 121 ? -5.996 -0.834 11.297 1 96.75 121 ARG B CA 1
ATOM 2154 C C . ARG B 1 121 ? -5.855 0.021 12.555 1 96.75 121 ARG B C 1
ATOM 2156 O O . ARG B 1 121 ? -5.918 -0.492 13.672 1 96.75 121 ARG B O 1
ATOM 2163 N N . LEU B 1 122 ? -5.566 1.334 12.328 1 96.12 122 LEU B N 1
ATOM 2164 C CA . LEU B 1 122 ? -5.418 2.254 13.453 1 96.12 122 LEU B CA 1
ATOM 2165 C C . LEU B 1 122 ? -6.77 2.57 14.078 1 96.12 122 LEU B C 1
ATOM 2167 O O . LEU B 1 122 ? -7.785 2.615 13.383 1 96.12 122 LEU B O 1
ATOM 2171 N N . LYS B 1 123 ? -6.77 2.756 15.344 1 93.25 123 LYS B N 1
ATOM 2172 C CA . LYS B 1 123 ? -7.898 3.332 16.078 1 93.25 123 LYS B CA 1
ATOM 2173 C C . LYS B 1 123 ? -7.691 4.824 16.312 1 93.25 123 LYS B C 1
ATOM 2175 O O . LYS B 1 123 ? -7.008 5.219 17.25 1 93.25 123 LYS B O 1
ATOM 2180 N N . PHE B 1 124 ? -8.305 5.582 15.555 1 90.5 124 PHE B N 1
ATOM 2181 C CA . PHE B 1 124 ? -8.094 7.023 15.609 1 90.5 124 PHE B CA 1
ATOM 2182 C C . PHE B 1 124 ? -8.922 7.652 16.734 1 90.5 124 PHE B C 1
ATOM 2184 O O . PHE B 1 124 ? -10.062 7.25 16.969 1 90.5 124 PHE B O 1
ATOM 2191 N N . GLY B 1 125 ? -8.242 8.617 17.281 1 81.75 125 GLY B N 1
ATOM 2192 C CA . GLY B 1 125 ? -8.914 9.328 18.359 1 81.75 125 GLY B CA 1
ATOM 2193 C C . GLY B 1 125 ? -9.422 8.406 19.453 1 81.75 125 GLY B C 1
ATOM 2194 O O . GLY B 1 125 ? -8.695 7.527 19.922 1 81.75 125 GLY B O 1
ATOM 2195 N N . ASP B 1 126 ? -10.656 8.68 19.844 1 77.12 126 ASP B N 1
ATOM 2196 C CA . ASP B 1 126 ? -11.289 7.883 20.891 1 77.12 126 ASP B CA 1
ATOM 2197 C C . ASP B 1 126 ? -12.336 6.941 20.297 1 77.12 126 ASP B C 1
ATOM 2199 O O . ASP B 1 126 ? -13.273 6.539 20.984 1 77.12 126 ASP B O 1
ATOM 2203 N N . ALA B 1 127 ? -12.055 6.676 19.109 1 80.19 127 ALA B N 1
ATOM 2204 C CA . ALA B 1 127 ? -13.039 5.828 18.453 1 80.19 127 ALA B CA 1
ATOM 2205 C C . ALA B 1 127 ? -13.047 4.422 19.047 1 80.19 127 ALA B C 1
ATOM 2207 O O . ALA B 1 127 ? -12.008 3.938 19.516 1 80.19 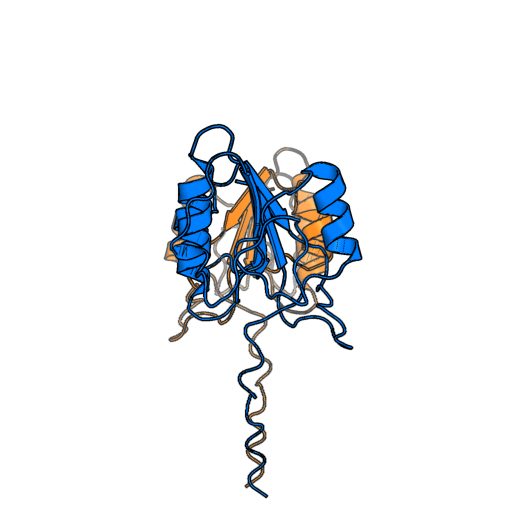127 ALA B O 1
ATOM 2208 N N . LYS B 1 128 ? -14.188 3.834 19.094 1 82.88 128 LYS B N 1
ATOM 2209 C CA . LYS B 1 128 ? -14.312 2.471 19.594 1 82.88 128 LYS B CA 1
ATOM 2210 C C . LYS B 1 128 ? -13.797 1.457 18.578 1 82.88 128 LYS B C 1
ATOM 2212 O O . LYS B 1 128 ? -13.203 0.443 18.953 1 82.88 128 LYS B O 1
ATOM 2217 N N . ASN B 1 129 ? -13.969 1.851 17.375 1 89.38 129 ASN B N 1
ATOM 2218 C CA . ASN B 1 129 ? -13.586 0.918 16.312 1 89.38 129 ASN B CA 1
ATOM 2219 C C . ASN B 1 129 ? -12.383 1.422 15.531 1 89.38 129 ASN B C 1
ATOM 2221 O O . ASN B 1 129 ? -12.109 2.625 15.508 1 89.38 129 ASN B O 1
ATOM 2225 N N . SER B 1 130 ? -11.719 0.463 14.945 1 93.06 130 SER B N 1
ATOM 2226 C CA . SER B 1 130 ? -10.609 0.799 14.055 1 93.06 130 SER B CA 1
ATOM 2227 C C . SER B 1 130 ? -11.109 1.425 12.758 1 93.06 130 SER B C 1
ATOM 2229 O O . SER B 1 130 ? -12.266 1.224 12.375 1 93.06 130 SER B O 1
ATOM 2231 N N . ALA B 1 131 ? -10.242 2.223 12.211 1 93.88 131 ALA B N 1
ATOM 2232 C CA . ALA B 1 131 ? -10.562 2.822 10.914 1 93.88 131 ALA B CA 1
ATOM 2233 C C . ALA B 1 131 ? -10.773 1.748 9.852 1 93.88 131 ALA B C 1
ATOM 2235 O O . ALA B 1 131 ? -10.148 0.687 9.898 1 93.88 131 ALA B O 1
ATOM 2236 N N . PRO B 1 132 ? -11.586 1.973 8.859 1 93.5 132 PRO B N 1
ATOM 2237 C CA . PRO B 1 132 ? -11.891 0.973 7.832 1 93.5 132 PRO B CA 1
ATOM 2238 C C . PRO B 1 132 ? -10.844 0.943 6.715 1 93.5 132 PRO B C 1
ATOM 2240 O O . PRO B 1 132 ? -11.062 0.31 5.68 1 93.5 132 PRO B O 1
ATOM 2243 N N . PHE B 1 133 ? -9.781 1.604 6.801 1 96.88 133 PHE B N 1
ATOM 2244 C CA . PHE B 1 133 ? -8.734 1.672 5.789 1 96.88 133 PHE B CA 1
ATOM 2245 C C . PHE B 1 133 ? -7.363 1.43 6.414 1 96.88 133 PHE B C 1
ATOM 2247 O O . PHE B 1 133 ? -7.152 1.711 7.594 1 96.88 133 PHE B O 1
ATOM 2254 N N . PRO B 1 134 ? -6.441 0.864 5.562 1 98.31 134 PRO B N 1
ATOM 2255 C CA . PRO B 1 134 ? -5.047 0.803 6.012 1 98.31 134 PRO B CA 1
ATOM 2256 C C . PRO B 1 134 ? -4.383 2.176 6.062 1 98.31 134 PRO B C 1
ATOM 2258 O O . PRO B 1 134 ? -4.832 3.107 5.391 1 98.31 134 PRO B O 1
ATOM 2261 N N . SER B 1 135 ? -3.34 2.295 6.898 1 98.69 135 SER B N 1
ATOM 2262 C CA . SER B 1 135 ? -2.635 3.564 7.043 1 98.69 135 SER B CA 1
ATOM 2263 C C . SER B 1 135 ? -1.155 3.418 6.707 1 98.69 135 SER B C 1
ATOM 2265 O O . SER B 1 135 ? -0.625 2.305 6.691 1 98.69 135 SER B O 1
ATOM 2267 N N . MET B 1 136 ? -0.606 4.531 6.348 1 98.88 136 MET B N 1
ATOM 2268 C CA . MET B 1 136 ? 0.838 4.59 6.141 1 98.88 136 MET B CA 1
ATOM 2269 C C . MET B 1 136 ? 1.416 5.891 6.688 1 98.88 136 MET B C 1
ATOM 2271 O O . MET B 1 136 ? 0.718 6.902 6.758 1 98.88 136 MET B O 1
ATOM 2275 N N . VAL B 1 137 ? 2.68 5.809 7.113 1 98.88 137 VAL B N 1
ATOM 2276 C CA . VAL B 1 137 ? 3.508 6.969 7.43 1 98.88 137 VAL B CA 1
ATOM 2277 C C . VAL B 1 137 ? 4.453 7.262 6.266 1 98.88 137 VAL B C 1
ATOM 2279 O O . VAL B 1 137 ? 5.184 6.379 5.816 1 98.88 137 VAL B O 1
ATOM 2282 N N . VAL B 1 138 ? 4.34 8.477 5.785 1 98.94 138 VAL B N 1
ATOM 2283 C CA . VAL B 1 138 ? 5.203 8.914 4.691 1 98.94 138 VAL B CA 1
ATOM 2284 C C . VAL B 1 138 ? 6.262 9.875 5.219 1 98.94 138 VAL B C 1
ATOM 2286 O O . VAL B 1 138 ? 5.934 10.93 5.77 1 98.94 138 VAL B O 1
ATOM 2289 N N . VAL B 1 139 ? 7.504 9.453 5.07 1 98.88 139 VAL B N 1
ATOM 2290 C CA . VAL B 1 139 ? 8.625 10.312 5.449 1 98.88 139 VAL B CA 1
ATOM 2291 C C . VAL B 1 139 ? 9.273 10.898 4.199 1 98.88 139 VAL B C 1
ATOM 2293 O O . VAL B 1 139 ? 9.875 10.18 3.4 1 98.88 139 VAL B O 1
ATOM 2296 N N . PHE B 1 140 ? 9.141 12.172 4.043 1 98.69 140 PHE B N 1
ATOM 2297 C CA . PHE B 1 140 ? 9.719 12.836 2.881 1 98.69 140 PHE B CA 1
ATOM 2298 C C . PHE B 1 140 ? 11.148 13.281 3.166 1 98.69 140 PHE B C 1
ATOM 2300 O O . PHE B 1 140 ? 11.469 13.68 4.289 1 98.69 140 PHE B O 1
#

pLDDT: mean 90.72, std 16.65, range [23.78, 98.94]

Secondary structure (DSSP, 8-state):
-----------S--PPPHHHHHHHHHHH---EETT--TTT--SSEE--TTT-GGGS--TT-EEEE----STTHHHHHHHHHHHHTSTT-EEEEEEE--TTSHHIIIIITTTSSEEEEPSS----TT-SS--SS-EEEEE-/-----------S--PPPHHHHHHHHHHH---EETT--TTT--SSEE--TTT-GGGS--TT-EEEE----STTHHHHHHHHHHHHTSTT-EEEEEEE--TTSHHIIIIITTTSSEEEEPSS----TT-SS--SS-EEEEE-

Organism: Clostridium botulinum (strain Hall / ATCC 3502 / NCTC 13319 / Type A) (NCBI:txid441771)

Radius of gyration: 21.65 Å; Cα contacts (8 Å, |Δi|>4): 532; chains: 2; bounding box: 57×60×43 Å

Foldseek 3Di:
DPPPVPPPPPWLDFQADPVVVVVVCVVQVFAEEADDDPVRDPHPHYHYVVNHSLPDQQAQTAYEYEHRQPPCVLSVLVSQQVNCPHPNGKYKYKYFPPCPDPSCVPRAVVNFPDKAWDDDFDDTDPDPDGDPTTMIMTID/DPPPVPPPPPWLDFQADPVVVVVVCVVQVFAEEADDDPVRDPHPHYHYVVNHSLPDQQAQTAYEYEHRQPPCVLSVLVSQQVNCPHPNGKYKYKYFPPCPDPSCVPRAVVNFPDKAWDPDFDDTDPDPDGDPTTMIMTID

Solvent-accessible surface area (backbone atoms only — not comparable to full-atom values): 15463 Å² total; per-residue (Å²): 135,86,76,69,75,66,76,65,81,63,74,42,66,62,47,73,32,65,71,62,49,50,57,52,35,71,74,64,58,52,47,28,17,43,59,24,46,91,88,63,51,85,28,90,37,63,22,34,77,88,68,30,38,88,78,53,87,58,65,58,30,28,31,43,38,52,56,51,68,49,89,57,34,51,58,51,49,50,47,45,48,59,38,28,72,35,69,72,22,38,31,35,33,49,45,70,56,54,62,22,39,68,55,35,57,72,43,37,59,95,60,34,76,41,78,44,67,34,79,40,54,57,46,38,49,86,48,91,53,56,46,96,52,37,35,26,39,39,35,71,135,87,77,68,76,66,75,66,82,62,73,42,64,61,48,72,33,64,70,60,49,48,57,52,35,72,73,64,59,52,45,28,18,44,60,24,45,91,89,66,51,88,28,89,39,63,22,34,77,87,68,31,39,87,77,52,86,58,63,57,29,29,32,44,37,51,55,51,67,49,89,57,34,53,58,52,48,49,48,44,46,59,39,28,72,34,69,72,23,39,30,35,33,49,45,69,56,55,64,22,38,67,54,34,59,71,44,38,58,94,59,33,77,40,78,44,66,34,79,42,54,56,47,38,49,86,50,92,54,56,46,95,52,37,35,26,39,39,34,71

InterPro domains:
  IPR002052 DNA methylase, N-6 adenine-specific, conserved site [PS00092] (63-69)
  IPR008593 DNA N-6-adenine-methyltransferase [PF05869] (10-129)
  IPR008593 DNA N-6-adenine-methyltransferase [TIGR01712] (11-126)

Nearest PDB structures (foldseek):
  1wy7-assembly3_C  TM=5.588E-01  e=1.693E-03  Pyrococcus horikoshii OT3
  1wy7-assembly4_D  TM=5.128E-01  e=5.085E-03  Pyrococcus horikoshii OT3
  4dcm-assembly1_A  TM=5.051E-01  e=2.734E-02  Escherichia coli K-12
  8h26-assembly2_B  TM=4.256E-01  e=1.432E-02  Staphylococcus aureus subsp. aureus NCTC 8325
  3e05-assembly2_F  TM=4.632E-01  e=4.895E-02  Geobacter metallireducens GS-15

Sequence (280 aa):
MNTAVMFSSGTDLWATPQDFFDKLNKEFDFDLDPCATHKNAKCSKYFTKEIDGLKQDWQGYKVFCNPPYGRSIKDWVEKAYKESKKENTTVVMLIPARTDTRYFHEYIYNKAKEIRFVKGRLKFGDAKNSAPFPSMVVVFMNTAVMFSSGTDLWATPQDFFDKLNKEFDFDLDPCATHKNAKCSKYFTKEIDGLKQDWQGYKVFCNPPYGRSIKDWVEKAYKESKKENTTVVMLIPARTDTRYFHEYIYNKAKEIRFVKGRLKFGDAKNSAPFPSMVVVF